Protein 2IOJ (pdb70)

Foldseek 3Di:
DDWPVVLCVLQVWDWPADAPDIDAQAEFEPCPLVQSVVVQVPGALYEYEYALAPAVSLVVLLPPRYQEYEHECQHHHDPVSNVSCNVSRHIYIYHNHHSVVSVVSVVVVPVVRYDYD/DDWPVVLCVLQVWDWPADAPDIDAQAEQEDCPLVQSVVQQVVGALYEYEYALAPAVSLLVLLPPRYQEYEHELQHHHDPVSNVSCNVSRRIYIYHNHHSVRSCVSCCVVDPVSYIYD

Secondary structure (DSSP, 8-state):
---HHHHHHHTT-EEEE--SS----EEEE---HHHHHHHHHT-SSEEEEEETT-HHHHHHHT---EEEEEEETT-PPPHHHHHHHHHHT--EEE-SS-HHHHHHHHHTT-STTEEE-/---HHHHHHHTT-EEEE--SS----EEEE---HHHHHHHHHT-SSEEEEEETT-HHHHHHHT---EEEEEEETT-PPPHHHHHHHHHHT--EEE-SS-HHHHHHHHHTT-STTEE--

Solvent-accessible surface area: 11632 Å² total

B-factor: mean 34.25, std 10.46, range [15.88, 81.44]

Sequence (234 aa):
GLSVEEIREAVSGEYLIEPREEKVEQVVIGASPQSALRYLREARNAALVTGGDRSDLLLTALEPNVRCLILTGNLEPVQLVLTKAEERGVPVILTGHDTLTAVSRLESVFGRTRIRGGLSVEEIREAVSGEYLIEPREEKVEQVVIGASPQSALRYLREARNAALVTGGDRSDLLLTALEPNVRCLILTGNLEPVQLVLTKAEERGVPVILTGHDTLTAVSRLESVFGRTRIRG

Radius of gyration: 20.05 Å; Cα contacts (8 Å, |Δi|>4): 483; chains: 2; bounding box: 38×32×57 Å

InterPro domains:
  IPR010766 DRTGG [PF07085] (211-316)
  IPR027417 P-loop containing nucleoside triphosphate hydrolase [G3DSA:3.40.50.300] (3-203)
  IPR027417 P-loop containing nucleoside triphosphate hydrolase [SSF52540] (2-210)
  IPR028979 HPr(Ser) kinase/phosphorylase-like, N-terminal domain superfamily [G3DSA:3.40.1390.20] (204-338)
  IPR028979 HPr(Ser) kinase/phosphorylase-like, N-terminal domain superfamily [SSF75138] (207-322)
  IPR050500 Phosphate Acetyltransferase/Butyryltransferase [PTHR43356] (1-349)

CATH classification: 3.40.1390.20

Nearest PDB structures (foldseek):
  2ioj-assembly2_B  TM=1.002E+00  e=6.863E-23  Archaeoglobus fulgidus
  3l2b-assembly1_B  TM=8.586E-01  e=9.422E-07  Clostridium perfringens str. 13
  1ko7-assembly1_B  TM=7.197E-01  e=5.544E-04  Staphylococcus xylosus
  1knx-assembly1_B  TM=6.405E-01  e=1.862E-02  Mycoplasmoides pneumoniae
  1knx-assembly1_A  TM=7.038E-01  e=8.877E-02  Mycoplasmoides pneumoniae

Organism: Archaeoglobus fulgidus (strain ATCC 49558 / DSM 4304 / JCM 9628 / NBRC 100126 / VC-16) (NCBI:txid224325)

Structure (mmCIF, N/CA/C/O backbone):
data_2IOJ
#
_entry.id   2IOJ
#
_cell.length_a   62.409
_cell.length_b   66.016
_cell.length_c   122.392
_cell.angle_alpha   90.00
_cell.angle_beta   90.00
_cell.angle_gamma   90.00
#
_symmetry.space_group_name_H-M   'C 2 2 21'
#
loop_
_entity.id
_entity.type
_entity.pdbx_description
1 polymer 'Hypothetical protein AF_1212'
2 water water
#
loop_
_atom_site.group_PDB
_atom_site.id
_atom_site.type_symbol
_atom_site.label_atom_id
_atom_site.label_alt_id
_atom_site.label_comp_id
_atom_site.label_asym_id
_atom_site.label_entity_id
_atom_site.label_seq_id
_atom_site.pdbx_PDB_ins_code
_atom_site.Cartn_x
_atom_site.Cartn_y
_atom_site.Cartn_z
_atom_site.occupancy
_atom_site.B_iso_or_equiv
_atom_site.auth_seq_id
_atom_site.auth_comp_id
_atom_site.auth_asym_id
_atom_site.auth_atom_id
_atom_site.pdbx_PDB_model_num
ATOM 1 N N . GLY A 1 7 ? 12.261 -2.141 40.510 1.00 47.50 206 GLY A N 1
ATOM 2 C CA . GLY A 1 7 ? 11.576 -0.892 40.951 1.00 47.88 206 GLY A CA 1
ATOM 3 C C . GLY A 1 7 ? 12.085 -0.432 42.303 1.00 46.44 206 GLY A C 1
ATOM 4 O O . GLY A 1 7 ? 12.448 -1.254 43.141 1.00 48.23 206 GLY A O 1
ATOM 5 N N . LEU A 1 8 ? 12.102 0.880 42.522 1.00 44.03 207 LEU A N 1
ATOM 6 C CA . LEU A 1 8 ? 12.580 1.445 43.780 1.00 41.28 207 LEU A CA 1
ATOM 7 C C . LEU A 1 8 ? 11.498 2.244 44.492 1.00 39.13 207 LEU A C 1
ATOM 8 O O . LEU A 1 8 ? 10.642 2.845 43.848 1.00 37.26 207 LEU A O 1
ATOM 13 N N . SER A 1 9 ? 11.534 2.251 45.821 1.00 37.10 208 SER A N 1
ATOM 14 C CA . SER A 1 9 ? 10.547 3.004 46.582 1.00 35.42 208 SER A CA 1
ATOM 15 C C . SER A 1 9 ? 10.949 4.475 46.583 1.00 35.01 208 SER A C 1
ATOM 16 O O . SER A 1 9 ? 12.101 4.817 46.332 1.00 34.27 208 SER A O 1
ATOM 19 N N . VAL A 1 10 ? 9.982 5.338 46.858 1.00 34.19 209 VAL A N 1
ATOM 20 C CA . VAL A 1 10 ? 10.208 6.773 46.900 1.00 32.65 209 VAL A CA 1
ATOM 21 C C . VAL A 1 10 ? 11.191 7.127 48.013 1.00 32.91 209 VAL A C 1
ATOM 22 O O . VAL A 1 10 ? 12.080 7.960 47.831 1.00 29.86 209 VAL A O 1
ATOM 26 N N . GLU A 1 11 ? 11.026 6.484 49.165 1.00 33.67 210 GLU A N 1
ATOM 27 C CA . GLU A 1 11 ? 11.895 6.725 50.311 1.00 34.48 210 GLU A CA 1
ATOM 28 C C . GLU A 1 11 ? 13.358 6.452 49.951 1.00 33.91 210 GLU A C 1
ATOM 29 O O . GLU A 1 11 ? 14.253 7.210 50.336 1.00 32.54 210 GLU A O 1
ATOM 35 N N . GLU A 1 12 ? 13.599 5.377 49.202 1.00 34.05 211 GLU A N 1
ATOM 36 C CA . GLU A 1 12 ? 14.956 5.037 48.793 1.00 34.51 211 GLU A CA 1
ATOM 37 C C . GLU A 1 12 ? 15.507 6.111 47.856 1.00 32.87 211 GLU A C 1
ATOM 38 O O . GLU A 1 12 ? 16.698 6.414 47.871 1.00 29.18 211 GLU A O 1
ATOM 44 N N . ILE A 1 13 ? 14.635 6.668 47.024 1.00 31.17 212 ILE A N 1
ATOM 45 C CA . ILE A 1 13 ? 15.043 7.716 46.102 1.00 31.49 212 ILE A CA 1
ATOM 46 C C . ILE A 1 13 ? 15.425 8.946 46.919 1.00 30.29 212 ILE A C 1
ATOM 47 O O . ILE A 1 13 ? 16.445 9.587 46.653 1.00 30.03 212 ILE A O 1
ATOM 52 N N . ARG A 1 14 ? 14.612 9.266 47.920 1.00 30.86 213 ARG A N 1
ATOM 53 C CA . ARG A 1 14 ? 14.885 10.418 48.771 1.00 33.02 213 ARG A CA 1
ATOM 54 C C . ARG A 1 14 ? 16.249 10.224 49.439 1.00 34.01 213 ARG A C 1
ATOM 55 O O . ARG A 1 14 ? 17.053 11.160 49.550 1.00 31.21 213 ARG A O 1
ATOM 63 N N . GLU A 1 15 ? 16.499 8.994 49.873 1.00 34.78 214 GLU A N 1
ATOM 64 C CA . GLU A 1 15 ? 17.747 8.635 50.533 1.00 37.45 214 GLU A CA 1
ATOM 65 C C . GLU A 1 15 ? 18.942 8.888 49.612 1.00 35.52 214 GLU A C 1
ATOM 66 O O . GLU A 1 15 ? 19.910 9.541 50.002 1.00 34.35 214 GLU A O 1
ATOM 72 N N . ALA A 1 16 ? 18.850 8.384 48.385 1.00 33.01 215 ALA A N 1
ATOM 73 C CA . ALA A 1 16 ? 19.909 8.532 47.390 1.00 32.11 215 ALA A CA 1
ATOM 74 C C . ALA A 1 16 ? 20.332 9.979 47.106 1.00 31.24 215 ALA A C 1
ATOM 75 O O . ALA A 1 16 ? 21.517 10.250 46.909 1.00 31.10 215 ALA A O 1
ATOM 77 N N . VAL A 1 17 ? 19.383 10.908 47.074 1.00 29.72 216 VAL A N 1
ATOM 78 C CA . VAL A 1 17 ? 19.734 12.300 46.805 1.00 28.61 216 VAL A CA 1
ATOM 79 C C . VAL A 1 17 ? 19.760 13.148 48.073 1.00 29.12 216 VAL A C 1
ATOM 80 O O . VAL A 1 17 ? 19.789 14.373 47.997 1.00 28.65 216 VAL A O 1
ATOM 84 N N . SER A 1 18 ? 19.749 12.492 49.230 1.00 29.26 217 SER A N 1
ATOM 85 C CA . SER A 1 18 ? 19.762 13.196 50.506 1.00 30.71 217 SER A CA 1
ATOM 86 C C . SER A 1 18 ? 18.703 14.289 50.466 1.00 31.65 217 SER A C 1
ATOM 87 O O . SER A 1 18 ? 18.958 15.429 50.857 1.00 31.62 217 SER A O 1
ATOM 90 N N . GLY A 1 19 ? 17.515 13.934 49.987 1.00 31.69 218 GLY A N 1
ATOM 91 C CA . GLY A 1 19 ? 16.449 14.908 49.878 1.00 30.87 218 GLY A CA 1
ATOM 92 C C . GLY A 1 19 ? 15.504 14.948 51.056 1.00 30.01 218 GLY A C 1
ATOM 93 O O . GLY A 1 19 ? 15.688 14.243 52.044 1.00 28.70 218 GLY A O 1
ATOM 94 N N . GLU A 1 20 ? 14.491 15.797 50.944 1.00 29.32 219 GLU A N 1
ATOM 95 C CA . GLU A 1 20 ? 13.475 15.951 51.973 1.00 29.55 219 GLU A CA 1
ATOM 96 C C . GLU A 1 20 ? 12.132 16.078 51.259 1.00 28.14 219 GLU A C 1
ATOM 97 O O . GLU A 1 20 ? 12.078 16.469 50.093 1.00 24.81 219 GLU A O 1
ATOM 103 N N . TYR A 1 21 ? 11.052 15.748 51.957 1.00 27.48 220 TYR A N 1
ATOM 104 C CA . TYR A 1 21 ? 9.724 15.839 51.369 1.00 27.50 220 TYR A CA 1
ATOM 105 C C . TYR A 1 21 ? 9.098 17.225 51.500 1.00 27.69 220 TYR A C 1
ATOM 106 O O . TYR A 1 21 ? 9.001 17.773 52.602 1.00 27.23 220 TYR A O 1
ATOM 115 N N . LEU A 1 22 ? 8.683 17.795 50.376 1.00 25.58 221 LEU A N 1
ATOM 116 C CA . LEU A 1 22 ? 7.976 19.068 50.400 1.00 23.88 221 LEU A CA 1
ATOM 117 C C . LEU A 1 22 ? 6.524 18.608 50.463 1.00 23.59 221 LEU A C 1
ATOM 118 O O . LEU A 1 22 ? 5.656 19.277 51.018 1.00 26.18 221 LEU A O 1
ATOM 123 N N . ILE A 1 23 ? 6.286 17.435 49.883 1.00 22.19 222 ILE A N 1
ATOM 124 C CA . ILE A 1 23 ? 4.968 16.811 49.856 1.00 21.63 222 ILE A CA 1
ATOM 125 C C . ILE A 1 23 ? 5.204 15.331 50.123 1.00 21.95 222 ILE A C 1
ATOM 126 O O . ILE A 1 23 ? 5.822 14.616 49.326 1.00 19.50 222 ILE A O 1
ATOM 131 N N . GLU A 1 24 ? 4.725 14.879 51.269 1.00 23.47 223 GLU A N 1
ATOM 132 C CA . GLU A 1 24 ? 4.904 13.492 51.658 1.00 26.64 223 GLU A CA 1
ATOM 133 C C . GLU A 1 24 ? 3.956 12.525 50.969 1.00 25.01 223 GLU A C 1
ATOM 134 O O . GLU A 1 24 ? 2.810 12.858 50.690 1.00 25.51 223 GLU A O 1
ATOM 140 N N . PRO A 1 25 ? 4.432 11.308 50.682 1.00 25.17 224 PRO A N 1
ATOM 141 C CA . PRO A 1 25 ? 3.584 10.310 50.028 1.00 27.94 224 PRO A CA 1
ATOM 142 C C . PRO A 1 25 ? 2.530 9.852 51.040 1.00 29.28 224 PRO A C 1
ATOM 143 O O . PRO A 1 25 ? 2.780 9.862 52.247 1.00 27.18 224 PRO A O 1
ATOM 147 N N . ARG A 1 26 ? 1.356 9.464 50.556 1.00 29.72 225 ARG A N 1
ATOM 148 C CA . ARG A 1 26 ? 0.292 9.009 51.443 1.00 32.68 225 ARG A CA 1
ATOM 149 C C . ARG A 1 26 ? 0.247 7.487 51.440 1.00 32.85 225 ARG A C 1
ATOM 150 O O . ARG A 1 26 ? -0.461 6.871 52.233 1.00 31.89 225 ARG A O 1
ATOM 158 N N . GLU A 1 27 ? 1.029 6.897 50.544 1.00 34.50 226 GLU A N 1
ATOM 159 C CA . GLU A 1 27 ? 1.109 5.450 50.389 1.00 36.41 226 GLU A CA 1
ATOM 160 C C . GLU A 1 27 ? 2.443 5.149 49.712 1.00 38.78 226 GLU A C 1
ATOM 161 O O . GLU A 1 27 ? 3.098 6.053 49.195 1.00 34.64 226 GLU A O 1
ATOM 167 N N . GLU A 1 28 ? 2.837 3.882 49.714 1.00 42.42 227 GLU A N 1
ATOM 168 C CA . GLU A 1 28 ? 4.089 3.478 49.096 1.00 48.07 227 GLU A CA 1
ATOM 169 C C . GLU A 1 28 ? 3.894 3.108 47.629 1.00 48.81 227 GLU A C 1
ATOM 170 O O . GLU A 1 28 ? 3.092 2.235 47.301 1.00 49.53 227 GLU A O 1
ATOM 176 N N . LYS A 1 29 ? 4.623 3.786 46.748 1.00 48.83 228 LYS A N 1
ATOM 177 C CA . LYS A 1 29 ? 4.546 3.507 45.316 1.00 49.74 228 LYS A CA 1
ATOM 178 C C . LYS A 1 29 ? 5.935 3.329 44.724 1.00 47.39 228 LYS A C 1
ATOM 179 O O . LYS A 1 29 ? 6.853 4.092 45.015 1.00 47.32 228 LYS A O 1
ATOM 193 N N . VAL A 1 31 ? 8.940 3.217 41.913 1.00 36.52 230 VAL A N 1
ATOM 194 C CA . VAL A 1 31 ? 9.432 4.035 40.816 1.00 34.83 230 VAL A CA 1
ATOM 195 C C . VAL A 1 31 ? 10.338 3.141 39.979 1.00 33.98 230 VAL A C 1
ATOM 196 O O . VAL A 1 31 ? 11.356 2.652 40.471 1.00 33.75 230 VAL A O 1
ATOM 200 N N . GLU A 1 32 ? 9.970 2.926 38.721 1.00 32.43 231 GLU A N 1
ATOM 201 C CA . GLU A 1 32 ? 10.759 2.064 37.848 1.00 35.28 231 GLU A CA 1
ATOM 202 C C . GLU A 1 32 ? 11.788 2.806 36.997 1.00 35.12 231 GLU A C 1
ATOM 203 O O . GLU A 1 32 ? 12.865 2.280 36.722 1.00 35.64 231 GLU A O 1
ATOM 209 N N . GLN A 1 33 ? 11.454 4.021 36.573 1.00 34.43 232 GLN A N 1
ATOM 210 C CA . GLN A 1 33 ? 12.355 4.814 35.743 1.00 34.17 232 GLN A CA 1
ATOM 211 C C . GLN A 1 33 ? 12.461 6.260 36.215 1.00 32.64 232 GLN A C 1
ATOM 212 O O . GLN A 1 33 ? 11.554 6.790 36.856 1.00 32.12 232 GLN A O 1
ATOM 218 N N . VAL A 1 34 ? 13.577 6.891 35.873 1.00 30.47 233 VAL A N 1
ATOM 219 C CA . VAL A 1 34 ? 13.815 8.278 36.221 1.00 30.16 233 VAL A CA 1
ATOM 220 C C . VAL A 1 34 ? 14.042 9.079 34.946 1.00 29.81 233 VAL A C 1
ATOM 221 O O . VAL A 1 34 ? 14.856 8.699 34.103 1.00 28.20 233 VAL A O 1
ATOM 225 N N . VAL A 1 35 ? 13.298 10.170 34.797 1.00 28.36 234 VAL A N 1
ATOM 226 C CA . VAL A 1 35 ? 13.434 11.026 33.629 1.00 27.70 234 VAL A CA 1
ATOM 227 C C . VAL A 1 35 ? 14.076 12.346 34.044 1.00 27.43 234 VAL A C 1
ATOM 228 O O . VAL A 1 35 ? 13.639 12.995 35.001 1.00 27.56 234 VAL A O 1
ATOM 232 N N . ILE A 1 36 ? 15.117 12.739 33.326 1.00 29.99 235 ILE A N 1
ATOM 233 C CA . ILE A 1 36 ? 15.798 13.992 33.608 1.00 32.47 235 ILE A CA 1
ATOM 234 C C . ILE A 1 36 ? 15.194 15.079 32.727 1.00 33.50 235 ILE A C 1
ATOM 235 O O . ILE A 1 36 ? 15.300 15.018 31.509 1.00 35.03 235 ILE A O 1
ATOM 240 N N . GLY A 1 37 ? 14.552 16.063 33.347 1.00 35.49 236 GLY A N 1
ATOM 241 C CA . GLY A 1 37 ? 13.951 17.151 32.590 1.00 37.98 236 GLY A CA 1
ATOM 242 C C . GLY A 1 37 ? 14.712 18.436 32.841 1.00 41.87 236 GLY A C 1
ATOM 243 O O . GLY A 1 37 ? 14.144 19.445 33.248 1.00 44.12 236 GLY A O 1
ATOM 244 N N . ALA A 1 38 ? 16.014 18.394 32.596 1.00 43.64 237 ALA A N 1
ATOM 245 C CA . ALA A 1 38 ? 16.878 19.545 32.818 1.00 47.86 237 ALA A CA 1
ATOM 246 C C . ALA A 1 38 ? 16.669 20.675 31.812 1.00 49.2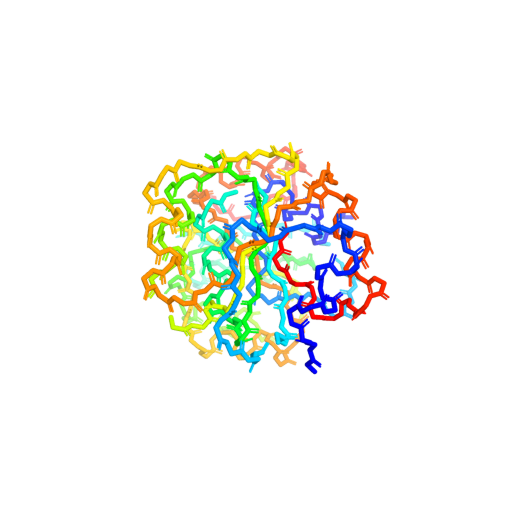6 237 ALA A C 1
ATOM 247 O O . ALA A 1 38 ? 16.571 21.844 32.195 1.00 51.57 237 ALA A O 1
ATOM 257 N N . SER A 1 40 ? 14.820 21.360 27.687 1.00 44.48 239 SER A N 1
ATOM 258 C CA . SER A 1 40 ? 13.521 21.491 27.028 1.00 40.88 239 SER A CA 1
ATOM 259 C C . SER A 1 40 ? 12.353 20.746 27.693 1.00 39.02 239 SER A C 1
ATOM 260 O O . SER A 1 40 ? 12.392 19.523 27.860 1.00 37.72 239 SER A O 1
ATOM 263 N N . PRO A 1 41 ? 11.292 21.478 28.074 1.00 36.66 240 PRO A N 1
ATOM 264 C CA . PRO A 1 41 ? 10.139 20.831 28.711 1.00 34.55 240 PRO A CA 1
ATOM 265 C C . PRO A 1 41 ? 9.426 19.862 27.766 1.00 32.91 240 PRO A C 1
ATOM 266 O O . PRO A 1 41 ? 8.947 18.806 28.191 1.00 29.76 240 PRO A O 1
ATOM 270 N N . GLN A 1 42 ? 9.359 20.218 26.484 1.00 31.27 241 GLN A N 1
ATOM 271 C CA . GLN A 1 42 ? 8.712 19.355 25.502 1.00 31.45 241 GLN A CA 1
ATOM 272 C C . GLN A 1 42 ? 9.511 18.061 25.380 1.00 29.37 241 GLN A C 1
ATOM 273 O O . GLN A 1 42 ? 8.952 16.987 25.165 1.00 27.66 241 GLN A O 1
ATOM 279 N N . SER A 1 43 ? 10.824 18.175 25.528 1.00 27.47 242 SER A N 1
ATOM 280 C CA . SER A 1 43 ? 11.701 17.018 25.446 1.00 29.23 242 SER A CA 1
ATOM 281 C C . SER A 1 43 ? 11.492 16.111 26.666 1.00 26.32 242 SER A C 1
ATOM 282 O O . SER A 1 43 ? 11.397 14.889 26.533 1.00 23.71 242 SER A O 1
ATOM 285 N N . ALA A 1 44 ? 11.410 16.717 27.851 1.00 24.46 243 ALA A N 1
ATOM 286 C CA . ALA A 1 44 ? 11.192 15.969 29.089 1.00 23.33 243 ALA A CA 1
ATOM 287 C C . ALA A 1 44 ? 9.852 15.234 29.046 1.00 22.83 243 ALA A C 1
ATOM 288 O O . ALA A 1 44 ? 9.744 14.079 29.472 1.00 20.54 243 ALA A O 1
ATOM 290 N N . LEU A 1 45 ? 8.830 15.904 28.528 1.00 22.06 244 LEU A N 1
ATOM 291 C CA . LEU A 1 45 ? 7.508 15.299 28.437 1.00 22.09 244 LEU A CA 1
ATOM 292 C C . LEU A 1 45 ? 7.478 14.134 27.448 1.00 21.90 244 LEU A C 1
ATOM 293 O O . LEU A 1 45 ? 6.740 13.168 27.636 1.00 18.80 244 LEU A O 1
ATOM 298 N N . ARG A 1 46 ? 8.278 14.231 26.391 1.00 23.40 245 ARG A N 1
ATOM 299 C CA . ARG A 1 46 ? 8.335 13.167 25.400 1.00 26.12 245 ARG A CA 1
ATOM 300 C C . ARG A 1 46 ? 8.976 11.945 26.067 1.00 24.53 245 ARG A C 1
ATOM 301 O O . ARG A 1 46 ? 8.507 10.816 25.905 1.00 24.97 245 ARG A O 1
ATOM 309 N N . TYR A 1 47 ? 10.035 12.170 26.837 1.00 26.02 246 TYR A N 1
ATOM 310 C CA . TYR A 1 47 ? 10.678 11.072 27.555 1.00 27.51 246 TYR A CA 1
ATOM 311 C C . TYR A 1 47 ? 9.720 10.450 28.573 1.00 28.00 246 TYR A C 1
ATOM 312 O O . TYR A 1 47 ? 9.667 9.223 28.706 1.00 28.76 246 TYR A O 1
ATOM 321 N N . LEU A 1 48 ? 8.964 11.283 29.294 1.00 26.04 247 LEU A N 1
ATOM 322 C CA . LEU A 1 48 ? 8.024 10.765 30.291 1.00 26.17 247 LEU A CA 1
ATOM 323 C C . LEU A 1 48 ? 6.964 9.874 29.670 1.00 26.10 247 LEU A C 1
ATOM 324 O O . LEU A 1 48 ? 6.514 8.905 30.294 1.00 23.60 247 LEU A O 1
ATOM 329 N N . ARG A 1 49 ? 6.551 10.204 28.448 1.00 26.57 248 ARG A N 1
ATOM 330 C CA . ARG A 1 49 ? 5.529 9.415 27.761 1.00 28.50 248 ARG A CA 1
ATOM 331 C C . ARG A 1 49 ? 5.961 7.962 27.559 1.00 30.44 248 ARG A C 1
ATOM 332 O O . ARG A 1 49 ? 5.132 7.049 27.595 1.00 29.90 248 ARG A O 1
ATOM 340 N N . GLU A 1 50 ? 7.253 7.744 27.349 1.00 31.81 249 GLU A N 1
ATOM 341 C CA . GLU A 1 50 ? 7.740 6.384 27.145 1.00 36.29 249 GLU A CA 1
ATOM 342 C C . GLU A 1 50 ? 8.105 5.682 28.453 1.00 35.79 249 GLU A C 1
ATOM 343 O O . GLU A 1 50 ? 8.491 4.518 28.441 1.00 36.09 249 GLU A O 1
ATOM 349 N N . ALA A 1 51 ? 7.963 6.374 29.580 1.00 35.96 250 ALA A N 1
ATOM 350 C CA . ALA A 1 51 ? 8.319 5.785 30.868 1.00 36.60 250 ALA A CA 1
ATOM 351 C C . ALA A 1 51 ? 7.137 5.413 31.751 1.00 37.72 250 ALA A C 1
ATOM 352 O O . ALA A 1 51 ? 6.171 6.164 31.878 1.00 38.17 250 ALA A O 1
ATOM 354 N N . ARG A 1 52 ? 7.226 4.244 32.375 1.00 37.62 251 ARG A N 1
ATOM 355 C CA . ARG A 1 52 ? 6.170 3.784 33.270 1.00 37.67 251 ARG A CA 1
ATOM 356 C C . ARG A 1 52 ? 6.601 4.005 34.722 1.00 34.37 251 ARG A C 1
ATOM 357 O O . ARG A 1 52 ? 7.786 3.896 35.040 1.00 33.43 251 ARG A O 1
ATOM 365 N N . ASN A 1 53 ? 5.641 4.325 35.591 1.00 32.08 252 ASN A N 1
ATOM 366 C CA . ASN A 1 53 ? 5.921 4.571 37.008 1.00 32.53 252 ASN A CA 1
ATOM 367 C C . ASN A 1 53 ? 7.238 5.332 37.123 1.00 30.46 252 ASN A C 1
ATOM 368 O O . ASN A 1 53 ? 8.191 4.885 37.766 1.00 27.54 252 ASN A O 1
ATOM 373 N N . ALA A 1 54 ? 7.267 6.498 36.489 1.00 28.94 253 ALA A N 1
ATOM 374 C CA . AL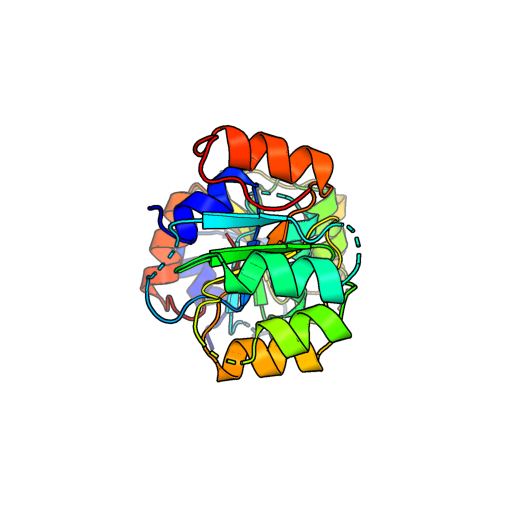A A 1 54 ? 8.460 7.319 36.442 1.00 26.48 253 ALA A CA 1
ATOM 375 C C . ALA A 1 54 ? 8.559 8.445 37.459 1.00 26.59 253 ALA A C 1
ATOM 376 O O . ALA A 1 54 ? 7.558 8.913 37.998 1.00 25.88 253 ALA A O 1
ATOM 378 N N . ALA A 1 55 ? 9.795 8.868 37.707 1.00 25.95 254 ALA A N 1
ATOM 379 C CA . ALA A 1 55 ? 10.070 9.987 38.592 1.00 25.95 254 ALA A CA 1
ATOM 380 C C . ALA A 1 55 ? 10.648 11.058 37.668 1.00 25.11 254 ALA A C 1
ATOM 381 O O . ALA A 1 55 ? 11.372 10.743 36.720 1.00 24.61 254 ALA A O 1
ATOM 383 N N . LEU A 1 56 ? 10.323 12.320 37.917 1.00 24.54 255 LEU A N 1
ATOM 384 C CA . LEU A 1 56 ? 10.872 13.389 37.086 1.00 23.00 255 LEU A CA 1
ATOM 385 C C . LEU A 1 56 ? 11.855 14.231 37.898 1.00 23.23 255 LEU A C 1
ATOM 386 O O . LEU A 1 56 ? 11.511 14.737 38.969 1.00 22.60 255 LEU A O 1
ATOM 391 N N . VAL A 1 57 ? 13.075 14.368 37.385 1.00 24.47 256 VAL A N 1
ATOM 392 C CA . VAL A 1 57 ? 14.101 15.173 38.045 1.00 26.06 256 VAL A CA 1
ATOM 393 C C . VAL A 1 57 ? 14.256 16.496 37.284 1.00 25.97 256 VAL A C 1
ATOM 394 O O . VAL A 1 57 ? 14.562 16.497 36.092 1.00 26.25 256 VAL A O 1
ATOM 398 N N . THR A 1 58 ? 14.045 17.620 37.961 1.00 25.93 257 THR A N 1
ATOM 399 C CA . THR A 1 58 ? 14.184 18.917 37.301 1.00 25.48 257 THR A CA 1
ATOM 400 C C . THR A 1 58 ? 14.260 20.047 38.315 1.00 25.04 257 THR A C 1
ATOM 401 O O . THR A 1 58 ? 14.159 19.818 39.520 1.00 26.23 257 THR A O 1
ATOM 405 N N . GLY A 1 59 ? 14.449 21.269 37.826 1.00 27.22 258 GLY A N 1
ATOM 406 C CA . GLY A 1 59 ? 14.534 22.412 38.719 1.00 25.82 258 GLY A CA 1
ATOM 407 C C . GLY A 1 59 ? 13.194 22.751 39.342 1.00 25.31 258 GLY A C 1
ATOM 408 O O . GLY A 1 59 ? 12.171 22.756 38.665 1.00 23.26 258 GLY A O 1
ATOM 409 N N . GLY A 1 60 ? 13.199 23.032 40.639 1.00 25.01 259 GLY A N 1
ATOM 410 C CA . GLY A 1 60 ? 11.962 23.369 41.318 1.00 26.72 259 GLY A CA 1
ATOM 411 C C . GLY A 1 60 ? 11.339 24.643 40.777 1.00 28.05 259 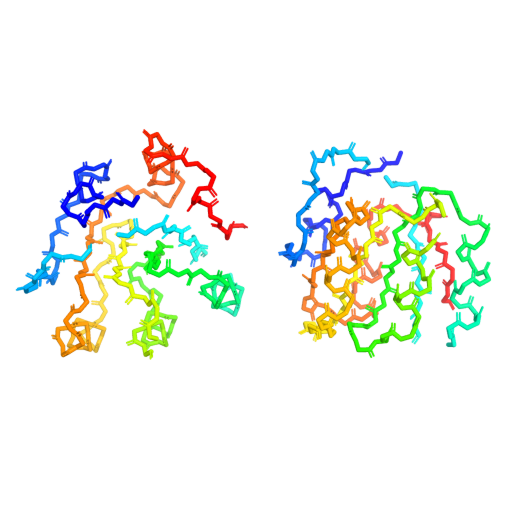GLY A C 1
ATOM 412 O O . GLY A 1 60 ? 10.201 24.980 41.105 1.00 27.58 259 GLY A O 1
ATOM 413 N N . ASP A 1 61 ? 12.085 25.349 39.934 1.00 27.68 260 ASP A N 1
ATOM 414 C CA . ASP A 1 61 ? 11.615 26.594 39.349 1.00 29.01 260 ASP A CA 1
ATOM 415 C C . ASP A 1 61 ? 10.861 26.386 38.031 1.00 28.26 260 ASP A C 1
ATOM 416 O O . ASP A 1 61 ? 10.213 27.307 37.540 1.00 26.46 260 ASP A O 1
ATOM 421 N N . ARG A 1 62 ? 10.932 25.170 37.482 1.00 28.01 261 ARG A N 1
ATOM 422 C CA . ARG A 1 62 ? 10.279 24.817 36.218 1.00 27.46 261 ARG A CA 1
ATOM 423 C C . ARG A 1 62 ? 8.764 24.595 36.361 1.00 28.11 261 ARG A C 1
ATOM 424 O O . ARG A 1 62 ? 8.251 23.502 36.075 1.00 27.00 261 ARG A O 1
ATOM 432 N N . SER A 1 63 ? 8.061 25.645 36.771 1.00 26.14 262 SER A N 1
ATOM 433 C CA . SER A 1 63 ? 6.618 25.619 37.006 1.00 26.80 262 SER A CA 1
ATOM 434 C C . SER A 1 63 ? 5.703 24.974 35.960 1.00 27.01 262 SER A C 1
ATOM 435 O O . SER A 1 63 ? 4.959 24.045 36.279 1.00 25.83 262 SER A O 1
ATOM 438 N N . ASP A 1 64 ? 5.739 25.469 34.725 1.00 26.51 263 ASP A N 1
ATOM 439 C CA . ASP A 1 64 ? 4.893 24.922 33.662 1.00 27.22 263 ASP A CA 1
ATOM 440 C C . ASP A 1 64 ? 5.151 23.443 33.434 1.00 25.48 263 ASP A C 1
ATOM 441 O O . ASP A 1 64 ? 4.213 22.661 33.283 1.00 25.64 263 ASP A O 1
ATOM 446 N N . LEU A 1 65 ? 6.422 23.053 33.399 1.00 23.38 264 LEU A N 1
ATOM 447 C CA . LEU A 1 65 ? 6.746 21.650 33.196 1.00 21.92 264 LEU A CA 1
ATOM 448 C C . LEU A 1 65 ? 6.204 20.792 34.335 1.00 21.37 264 LEU A C 1
ATOM 449 O O . LEU A 1 65 ? 5.611 19.741 34.095 1.00 21.42 264 LEU A O 1
ATOM 454 N N . LEU A 1 66 ? 6.397 21.242 35.572 1.00 21.62 265 LEU A N 1
ATOM 455 C CA . LEU A 1 66 ? 5.942 20.484 36.733 1.00 20.34 265 LEU A CA 1
ATOM 456 C C . LEU A 1 66 ? 4.420 20.332 36.748 1.00 22.07 265 LEU A C 1
ATOM 457 O O . LEU A 1 66 ? 3.910 19.242 37.005 1.00 21.00 265 LEU A O 1
ATOM 462 N N . LEU A 1 67 ? 3.698 21.415 36.456 1.00 21.73 266 LEU A N 1
ATOM 463 C CA . LEU A 1 67 ? 2.240 21.366 36.439 1.00 22.87 266 LEU A CA 1
ATOM 464 C C . LEU A 1 67 ? 1.700 20.411 35.370 1.00 22.68 266 LEU A C 1
ATOM 465 O O . LEU A 1 67 ? 0.691 19.732 35.591 1.00 20.14 266 LEU A O 1
ATOM 470 N N . THR A 1 68 ? 2.362 20.364 34.214 1.00 20.55 267 THR A N 1
ATOM 471 C CA . THR A 1 68 ? 1.934 19.467 33.140 1.00 20.93 267 THR A CA 1
ATOM 472 C C . THR A 1 68 ? 2.264 18.033 33.541 1.00 20.60 267 THR A C 1
ATOM 473 O O . THR A 1 68 ? 1.463 17.117 33.354 1.00 19.72 267 THR A O 1
ATOM 477 N N . ALA A 1 69 ? 3.464 17.852 34.087 1.00 21.19 268 ALA A N 1
ATOM 478 C CA . ALA A 1 69 ? 3.915 16.543 34.535 1.00 21.22 268 ALA A CA 1
ATOM 479 C C . ALA A 1 69 ? 2.937 15.967 35.557 1.00 21.70 268 ALA A C 1
ATOM 480 O O . ALA A 1 69 ? 2.625 14.776 35.536 1.00 20.78 268 ALA A O 1
ATOM 482 N N . LEU A 1 70 ? 2.449 16.823 36.446 1.00 21.70 269 LEU A N 1
ATOM 483 C CA . LEU A 1 70 ? 1.516 16.396 37.479 1.00 23.14 269 LEU A CA 1
ATOM 484 C C . LEU A 1 70 ? 0.153 15.942 36.960 1.00 24.66 269 LEU A C 1
ATOM 485 O O . LEU A 1 70 ? -0.672 15.458 37.735 1.00 24.21 269 LEU A O 1
ATOM 490 N N . GLU A 1 71 ? -0.080 16.099 35.658 1.00 23.94 270 GLU A N 1
ATOM 491 C CA . GLU A 1 71 ? -1.329 15.648 35.055 1.00 23.96 270 GLU A CA 1
ATOM 492 C C . GLU A 1 71 ? -1.157 14.269 34.398 1.00 24.20 270 GLU A C 1
ATOM 493 O O . GLU A 1 71 ? -2.137 13.624 34.097 1.00 22.90 270 GLU A O 1
ATOM 510 N N . PRO A 1 73 ? -0.558 10.250 33.959 1.00 25.00 272 PRO A N 1
ATOM 511 C CA . PRO A 1 73 ? -0.951 9.091 34.761 1.00 25.06 272 PRO A CA 1
ATOM 512 C C . PRO A 1 73 ? 0.254 8.289 35.261 1.00 23.51 272 PRO A C 1
ATOM 513 O O . PRO A 1 73 ? 0.180 7.621 36.286 1.00 25.76 272 PRO A O 1
ATOM 517 N N . ASN A 1 74 ? 1.361 8.383 34.537 1.00 23.62 273 ASN A N 1
ATOM 518 C CA . ASN A 1 74 ? 2.570 7.642 34.866 1.00 26.38 273 ASN A CA 1
ATOM 519 C C . ASN A 1 74 ? 3.606 8.338 35.760 1.00 26.40 273 ASN A C 1
ATOM 520 O O . ASN A 1 74 ? 4.634 7.739 36.092 1.00 26.58 273 ASN A O 1
ATOM 525 N N . VAL A 1 75 ? 3.360 9.589 36.143 1.00 24.89 274 VAL A N 1
ATOM 526 C CA . VAL A 1 75 ? 4.314 10.285 37.009 1.00 25.09 274 VAL A CA 1
ATOM 527 C C . VAL A 1 75 ? 4.014 9.926 38.461 1.00 24.66 274 VAL A C 1
ATOM 528 O O . VAL A 1 75 ? 2.927 10.184 38.958 1.00 24.53 274 VAL A O 1
ATOM 532 N N . ARG A 1 76 ? 4.991 9.329 39.132 1.00 24.51 275 ARG A N 1
ATOM 533 C CA . ARG A 1 76 ? 4.828 8.895 40.515 1.00 25.98 275 ARG A CA 1
ATOM 534 C C . ARG A 1 76 ? 5.596 9.740 41.516 1.00 25.92 275 ARG A C 1
ATOM 535 O O . ARG A 1 76 ? 5.343 9.659 42.713 1.00 25.07 275 ARG A O 1
ATOM 543 N N . CYS A 1 77 ? 6.543 10.542 41.043 1.00 25.09 276 CYS A N 1
ATOM 544 C CA . CYS A 1 77 ? 7.345 11.320 41.974 1.00 24.36 276 CYS A CA 1
ATOM 545 C C . CYS A 1 77 ? 8.111 12.467 41.332 1.00 22.53 276 CYS A C 1
ATOM 546 O O . CYS A 1 77 ? 8.551 12.366 40.190 1.00 22.12 276 CYS A O 1
ATOM 549 N N . LEU A 1 78 ? 8.265 13.559 42.076 1.00 21.59 277 LEU A N 1
ATOM 550 C CA . LEU A 1 78 ? 9.007 14.709 41.581 1.00 21.64 277 LEU A CA 1
ATOM 551 C C . LEU A 1 78 ? 10.242 14.920 42.445 1.00 20.48 277 LEU A C 1
ATOM 552 O O . LEU A 1 78 ? 10.154 14.960 43.675 1.00 21.17 277 LEU A O 1
ATOM 557 N N . ILE A 1 79 ? 11.391 15.034 41.792 1.00 20.28 278 ILE A N 1
ATOM 558 C CA . ILE A 1 79 ? 12.657 15.271 42.477 1.00 21.41 278 ILE A CA 1
ATOM 559 C C . ILE A 1 79 ? 13.134 16.655 42.026 1.00 21.92 278 ILE A C 1
ATOM 560 O O . ILE A 1 79 ? 13.556 16.830 40.879 1.00 19.14 278 ILE A O 1
ATOM 565 N N . LEU A 1 80 ? 13.050 17.631 42.929 1.00 20.57 279 LEU A N 1
ATOM 566 C CA . LEU A 1 80 ? 13.434 19.003 42.622 1.00 22.03 279 LEU A CA 1
ATOM 567 C C . LEU A 1 80 ? 14.854 19.328 43.092 1.00 23.96 279 LEU A C 1
ATOM 568 O O . LEU A 1 80 ? 15.189 19.148 44.262 1.00 24.84 279 LEU A O 1
ATOM 573 N N . THR A 1 81 ? 15.667 19.818 42.159 1.00 24.97 280 THR A N 1
ATOM 574 C CA . THR A 1 81 ? 17.070 20.132 42.412 1.00 25.22 280 THR A CA 1
ATOM 575 C C . THR A 1 81 ? 17.392 21.592 42.756 1.00 26.68 280 THR A C 1
ATOM 576 O O . THR A 1 81 ? 16.538 22.486 42.640 1.00 23.74 280 THR A O 1
ATOM 580 N N . GLY A 1 82 ? 18.635 21.814 43.185 1.00 27.78 281 GLY A N 1
ATOM 581 C CA . GLY A 1 82 ? 19.102 23.146 43.539 1.00 27.85 281 GLY A CA 1
ATOM 582 C C . GLY A 1 82 ? 18.400 23.814 44.707 1.00 28.39 281 GLY A C 1
ATOM 583 O O . GLY A 1 82 ? 18.468 25.033 44.848 1.00 27.09 281 GLY A O 1
ATOM 584 N N . ASN A 1 83 ? 17.740 23.028 45.552 1.00 28.30 282 ASN A N 1
ATOM 585 C CA . ASN A 1 83 ? 17.007 23.581 46.686 1.00 29.18 282 ASN A CA 1
ATOM 586 C C . ASN A 1 83 ? 16.002 24.635 46.241 1.00 27.42 282 ASN A C 1
ATOM 587 O O . ASN A 1 83 ? 15.618 25.512 47.019 1.00 27.92 282 ASN A O 1
ATOM 592 N N . LEU A 1 84 ? 15.579 24.555 44.986 1.00 27.76 283 LEU A N 1
ATOM 593 C CA . LEU A 1 84 ? 14.597 25.497 44.451 1.00 27.83 283 LEU A CA 1
ATOM 594 C C . LEU A 1 84 ? 13.181 25.088 44.855 1.00 28.02 283 LEU A C 1
ATOM 595 O O . LEU A 1 84 ? 12.654 24.092 44.361 1.00 28.70 283 LEU A O 1
ATOM 600 N N . GLU A 1 85 ? 12.574 25.854 45.758 1.00 26.25 284 GLU A N 1
ATOM 601 C CA . GLU A 1 85 ? 11.218 25.575 46.211 1.00 26.95 284 GLU A CA 1
ATOM 602 C C . GLU A 1 85 ? 10.250 26.032 45.113 1.00 27.44 284 GLU A C 1
ATOM 603 O O . GLU A 1 85 ? 10.296 27.178 44.665 1.00 25.84 284 GLU A O 1
ATOM 609 N N . PRO A 1 86 ? 9.365 25.128 44.660 1.00 26.34 285 PRO A N 1
ATOM 610 C CA . PRO A 1 86 ? 8.391 25.430 43.606 1.00 24.78 285 PRO A CA 1
ATOM 611 C C . PRO A 1 86 ? 7.281 26.350 44.074 1.00 23.48 285 PRO A C 1
ATOM 612 O O . PRO A 1 86 ? 7.119 26.577 45.271 1.00 24.58 285 PRO A O 1
ATOM 616 N N . VAL A 1 87 ? 6.512 26.880 43.130 1.00 23.40 286 VAL A N 1
ATOM 617 C CA . VAL A 1 87 ? 5.417 27.766 43.491 1.00 24.00 286 VAL A CA 1
ATOM 618 C C . VAL A 1 87 ? 4.288 26.978 44.146 1.00 25.34 286 VAL A C 1
ATOM 619 O O . VAL A 1 87 ? 4.199 25.753 43.993 1.00 21.45 286 VAL A O 1
ATOM 623 N N . GLN A 1 88 ? 3.435 27.692 44.878 1.00 23.53 287 GLN A N 1
ATOM 624 C CA . GLN A 1 88 ? 2.317 27.081 45.581 1.00 26.40 287 GLN A CA 1
ATOM 625 C C . GLN A 1 88 ? 1.429 26.187 44.711 1.00 25.21 287 GLN A C 1
ATOM 626 O O . GLN A 1 88 ? 0.984 25.133 45.161 1.00 24.50 287 GLN A O 1
ATOM 632 N N . LEU A 1 89 ? 1.163 26.618 43.482 1.00 24.81 288 LEU A N 1
ATOM 633 C CA . LEU A 1 89 ? 0.332 25.858 42.550 1.00 25.03 288 LEU A CA 1
ATOM 634 C C . LEU A 1 89 ? 0.822 24.410 42.385 1.00 23.71 288 LEU A C 1
ATOM 635 O O . LEU A 1 89 ? 0.024 23.470 42.346 1.00 23.04 288 LEU A O 1
ATOM 640 N N . VAL A 1 90 ? 2.135 24.251 42.267 1.00 21.37 289 VAL A N 1
ATOM 641 C CA . VAL A 1 90 ? 2.760 22.942 42.106 1.00 21.05 289 VAL A CA 1
ATOM 642 C C . VAL A 1 90 ? 2.582 22.087 43.364 1.00 21.24 289 VAL A C 1
ATOM 643 O O . VAL 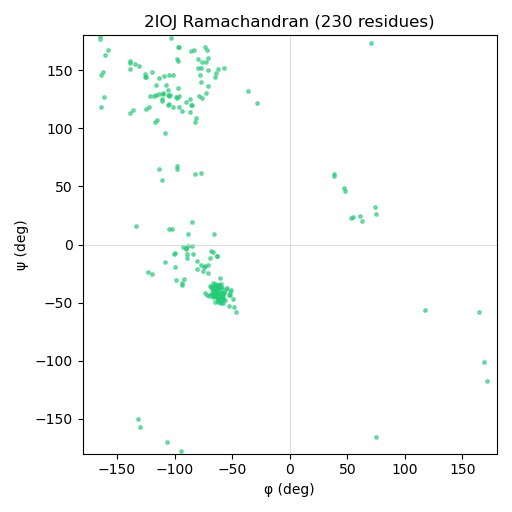A 1 90 ? 2.250 20.900 43.279 1.00 21.31 289 VAL A O 1
ATOM 647 N N . LEU A 1 91 ? 2.807 22.692 44.526 1.00 20.82 290 LEU A N 1
ATOM 648 C CA . LEU A 1 91 ? 2.677 21.987 45.795 1.00 21.10 290 LEU A CA 1
ATOM 649 C C . LEU A 1 91 ? 1.240 21.526 46.000 1.00 22.13 290 LEU A C 1
ATOM 650 O O . LEU A 1 91 ? 0.988 20.396 46.423 1.00 20.74 290 LEU A O 1
ATOM 655 N N . THR A 1 92 ? 0.309 22.419 45.685 1.00 22.18 291 THR A N 1
ATOM 656 C CA . THR A 1 92 ? -1.111 22.157 45.808 1.00 23.31 291 THR A CA 1
ATOM 657 C C . THR A 1 92 ? -1.529 21.009 44.886 1.00 22.79 291 THR A C 1
ATOM 658 O O . THR A 1 92 ? -2.221 20.088 45.307 1.00 19.77 291 THR A O 1
ATOM 662 N N . LYS A 1 93 ? -1.108 21.068 43.626 1.00 22.45 292 LYS A N 1
ATOM 663 C CA . LYS A 1 93 ? -1.463 20.021 42.673 1.00 20.96 292 LYS A CA 1
ATOM 664 C C . LYS A 1 93 ? -0.841 18.672 43.084 1.00 20.52 292 LYS A C 1
ATOM 665 O O . LYS A 1 93 ? -1.494 17.632 42.999 1.00 19.26 292 LYS A O 1
ATOM 671 N N . ALA A 1 94 ? 0.408 18.687 43.547 1.00 19.57 293 ALA A N 1
ATOM 672 C CA . ALA A 1 94 ? 1.054 17.446 43.953 1.00 19.46 293 ALA A CA 1
ATOM 673 C C . ALA A 1 94 ? 0.332 16.843 45.162 1.00 20.58 293 ALA A C 1
ATOM 674 O O . ALA A 1 94 ? 0.174 15.629 45.257 1.00 18.97 293 ALA A O 1
ATOM 676 N N . GLU A 1 95 ? -0.101 17.703 46.078 1.00 22.26 294 GLU A N 1
ATOM 677 C CA . GLU A 1 95 ? -0.822 17.267 47.262 1.00 23.94 294 GLU A CA 1
ATOM 678 C C . GLU A 1 95 ? -2.153 16.634 46.844 1.00 22.72 294 GLU A C 1
ATOM 679 O O . GLU A 1 95 ? -2.542 15.575 47.344 1.00 19.18 294 GLU A O 1
ATOM 685 N N . GLU A 1 96 ? -2.848 17.297 45.926 1.00 21.92 295 GLU A N 1
ATOM 686 C CA . GLU A 1 96 ? -4.133 16.813 45.433 1.00 22.87 295 GLU A CA 1
ATOM 687 C C . GLU A 1 96 ? -3.995 15.467 44.739 1.00 22.67 295 GLU A C 1
ATOM 688 O O . GLU A 1 96 ? -4.782 14.547 44.983 1.00 21.70 295 GLU A O 1
ATOM 694 N N . ARG A 1 97 ? -2.986 15.366 43.878 1.00 22.74 296 ARG A N 1
ATOM 695 C CA . ARG A 1 97 ? -2.712 14.154 43.121 1.00 24.16 296 ARG A CA 1
ATOM 696 C C . ARG A 1 97 ? -2.114 13.045 43.983 1.00 24.14 296 ARG A C 1
ATOM 697 O O . ARG A 1 97 ? -2.138 11.881 43.602 1.00 24.30 296 ARG A O 1
ATOM 705 N N . GLY A 1 98 ? -1.576 13.403 45.141 1.00 24.18 297 GLY A N 1
ATOM 706 C CA . GLY A 1 98 ? -0.971 12.394 45.990 1.00 23.27 297 GLY A CA 1
ATOM 707 C C . GLY A 1 98 ? 0.370 11.954 45.419 1.00 23.56 297 GLY A C 1
ATOM 708 O O . GLY A 1 98 ? 0.763 10.795 45.553 1.00 23.02 297 GLY A O 1
ATOM 709 N N . VAL A 1 99 ? 1.059 12.884 44.758 1.00 21.81 298 VAL A N 1
ATOM 710 C CA . VAL A 1 99 ? 2.377 12.620 44.182 1.00 20.21 298 VAL A CA 1
ATOM 711 C C . VAL A 1 99 ? 3.449 13.207 45.109 1.00 19.36 298 VAL A C 1
ATOM 712 O O . VAL A 1 99 ? 3.481 14.410 45.351 1.00 20.02 298 VAL A O 1
ATOM 716 N N . PRO A 1 100 ? 4.334 12.361 45.651 1.00 21.85 299 PRO A N 1
ATOM 717 C CA . PRO A 1 100 ? 5.357 12.922 46.534 1.00 19.73 299 PRO A CA 1
ATOM 718 C C . PRO A 1 100 ? 6.313 13.874 45.817 1.00 19.37 299 PRO A C 1
ATOM 719 O O . PRO A 1 100 ? 6.618 13.711 44.624 1.00 19.16 299 PRO A O 1
ATOM 723 N N . VAL A 1 101 ? 6.774 14.879 46.552 1.00 18.93 300 VAL A N 1
ATOM 724 C CA . VAL A 1 101 ? 7.708 15.854 46.006 1.00 17.55 300 VAL A CA 1
ATOM 725 C C . VAL A 1 101 ? 8.944 15.918 46.893 1.00 17.72 300 VAL A C 1
ATOM 726 O O . VAL A 1 101 ? 8.872 16.288 48.068 1.00 16.51 300 VAL A O 1
ATOM 730 N N . ILE A 1 102 ? 10.073 15.543 46.308 1.00 19.43 301 ILE A N 1
ATOM 731 C CA . ILE A 1 102 ? 11.354 15.534 46.996 1.00 20.57 301 ILE A CA 1
ATOM 732 C C . ILE A 1 102 ? 12.235 16.712 46.581 1.00 21.67 301 ILE A C 1
ATOM 733 O O . ILE A 1 102 ? 12.455 16.952 45.389 1.00 21.81 301 ILE A O 1
ATOM 738 N N . LEU A 1 103 ? 12.741 17.443 47.569 1.00 21.26 302 LEU A N 1
ATOM 739 C CA . LEU A 1 103 ? 13.638 18.561 47.298 1.00 23.70 302 LEU A CA 1
ATOM 740 C C . LEU A 1 103 ? 15.054 18.133 47.673 1.00 24.16 302 LEU A C 1
ATOM 741 O O . LEU A 1 103 ? 15.287 17.616 48.768 1.00 22.62 302 LEU A O 1
ATOM 746 N N . THR A 1 104 ? 15.992 18.326 46.753 1.00 25.99 303 THR A N 1
ATOM 747 C CA . THR A 1 104 ? 17.381 17.979 47.016 1.00 26.97 303 THR A CA 1
ATOM 748 C C . THR A 1 104 ? 18.255 19.196 46.780 1.00 27.83 303 THR A C 1
ATOM 749 O O . THR A 1 104 ? 17.992 19.996 45.877 1.00 26.96 303 THR A O 1
ATOM 753 N N . GLY A 1 105 ? 19.293 19.332 47.600 1.00 29.03 304 GLY A N 1
ATOM 754 C CA . GLY A 1 105 ? 20.211 20.446 47.458 1.00 30.09 304 GLY A CA 1
ATOM 755 C C . GLY A 1 105 ? 21.155 20.203 46.299 1.00 31.99 304 GLY A C 1
ATOM 756 O O . GLY A 1 105 ? 21.794 21.130 45.803 1.00 32.49 304 GLY A O 1
ATOM 757 N N . HIS A 1 106 ? 21.248 18.946 45.869 1.00 33.18 305 HIS A N 1
ATOM 758 C CA . HIS A 1 106 ? 22.111 18.573 44.747 1.00 36.66 305 HIS A CA 1
ATOM 759 C C . HIS A 1 106 ? 21.693 19.252 43.449 1.00 38.04 305 HIS A C 1
ATOM 760 O O . HIS A 1 106 ? 20.514 19.549 43.245 1.00 37.07 305 HIS A O 1
ATOM 767 N N . ASP A 1 107 ? 22.663 19.485 42.571 1.00 39.89 306 ASP A N 1
ATOM 768 C CA . ASP A 1 107 ? 22.374 20.078 41.275 1.00 42.74 306 ASP A CA 1
ATOM 769 C C . ASP A 1 107 ? 21.930 18.911 40.396 1.00 42.92 306 ASP A C 1
ATOM 770 O O . ASP A 1 107 ? 22.092 17.750 40.780 1.00 40.83 306 ASP A O 1
ATOM 775 N N . THR A 1 108 ? 21.367 19.210 39.231 1.00 43.27 307 THR A N 1
ATOM 776 C CA . THR A 1 108 ? 20.884 18.165 38.332 1.00 44.18 307 THR A CA 1
ATOM 777 C C . THR A 1 108 ? 21.928 17.093 38.030 1.00 43.51 307 THR A C 1
ATOM 778 O O . THR A 1 108 ? 21.623 15.901 38.030 1.00 43.00 307 THR A O 1
ATOM 782 N N . LEU A 1 109 ? 23.158 17.526 37.779 1.00 42.90 308 LEU A N 1
ATOM 783 C CA . LEU A 1 109 ? 24.250 16.615 37.455 1.00 42.88 308 LEU A CA 1
ATOM 784 C C . LEU A 1 109 ? 24.564 15.654 38.599 1.00 40.68 308 LEU A C 1
ATOM 785 O O . LEU A 1 109 ? 24.667 14.447 38.394 1.00 38.71 308 LEU A O 1
ATOM 790 N N . THR A 1 110 ? 24.711 16.195 39.802 1.00 38.45 309 THR A N 1
ATOM 791 C CA . THR A 1 110 ? 25.025 15.385 40.970 1.00 38.54 309 THR A CA 1
ATOM 792 C C . THR A 1 110 ? 23.864 14.472 41.340 1.00 37.96 309 THR A C 1
ATOM 793 O O . THR A 1 110 ? 24.066 13.328 41.749 1.00 37.94 309 THR A O 1
ATOM 797 N N . ALA A 1 111 ? 22.645 14.982 41.201 1.00 37.63 310 ALA A N 1
ATOM 798 C CA . ALA A 1 111 ? 21.459 14.197 41.513 1.00 36.22 310 ALA A CA 1
ATOM 799 C C . ALA A 1 111 ? 21.461 12.963 40.619 1.00 35.37 310 ALA A C 1
ATOM 800 O O . ALA A 1 111 ? 21.202 11.856 41.077 1.00 33.83 310 ALA A O 1
ATOM 802 N N . VAL A 1 112 ? 21.773 13.165 39.344 1.00 35.92 311 VAL A N 1
ATOM 803 C CA . VAL A 1 112 ? 21.811 12.071 38.385 1.00 37.96 311 VAL A CA 1
ATOM 804 C C . VAL A 1 112 ? 22.873 11.046 38.760 1.00 38.91 311 VAL A C 1
ATOM 805 O O . VAL A 1 112 ? 22.611 9.845 38.745 1.00 39.22 311 VAL A O 1
ATOM 809 N N . SER A 1 113 ? 24.069 11.523 39.096 1.00 39.84 312 SER A N 1
ATOM 810 C CA . SER A 1 113 ? 25.160 10.635 39.488 1.00 40.13 312 SER A CA 1
ATOM 811 C C . SER A 1 113 ? 24.689 9.705 40.601 1.00 39.59 312 SER A C 1
ATOM 812 O O . SER A 1 113 ? 24.813 8.481 40.506 1.00 38.58 312 SER A O 1
ATOM 815 N N . ARG A 1 114 ? 24.148 10.305 41.657 1.00 38.37 313 ARG A N 1
ATOM 816 C CA . ARG A 1 114 ? 23.657 9.557 42.802 1.00 38.40 313 ARG A CA 1
ATOM 817 C C . ARG A 1 114 ? 22.583 8.550 42.408 1.00 39.15 313 ARG A C 1
ATOM 818 O O . ARG A 1 114 ? 22.604 7.404 42.854 1.00 39.10 313 ARG A O 1
ATOM 826 N N . LEU A 1 115 ? 21.647 8.979 41.567 1.00 38.78 314 LEU A N 1
ATOM 827 C CA . LEU A 1 115 ? 20.571 8.100 41.132 1.00 39.30 314 LEU A CA 1
ATOM 828 C C . LEU A 1 115 ? 21.079 6.950 40.267 1.00 41.72 314 LEU A C 1
ATOM 829 O O . LEU A 1 115 ? 20.574 5.831 40.355 1.00 40.98 314 LEU A O 1
ATOM 834 N N . GLU A 1 116 ? 22.078 7.217 39.431 1.00 43.49 315 GLU A N 1
ATOM 835 C CA . GLU A 1 116 ? 22.626 6.165 38.583 1.00 46.50 315 GLU A CA 1
ATOM 836 C C . GLU A 1 116 ? 23.243 5.086 39.464 1.00 46.74 315 GLU A C 1
ATOM 837 O O . GLU A 1 116 ? 23.191 3.898 39.145 1.00 46.17 315 GLU A O 1
ATOM 843 N N . SER A 1 117 ? 23.821 5.512 40.581 1.00 47.95 316 SER A N 1
ATOM 844 C CA . SER A 1 117 ? 24.428 4.585 41.522 1.00 48.96 316 SER A CA 1
ATOM 845 C C . SER A 1 117 ? 23.335 3.712 42.135 1.00 49.87 316 SER A C 1
ATOM 846 O O . SER A 1 117 ? 23.575 2.968 43.081 1.00 50.57 316 SER A O 1
ATOM 849 N N . VAL A 1 118 ? 22.130 3.819 41.587 1.00 50.42 317 VAL A N 1
ATOM 850 C CA . VAL A 1 118 ? 20.993 3.041 42.059 1.00 51.34 317 VAL A CA 1
ATOM 851 C C . VAL A 1 118 ? 20.235 2.414 40.888 1.00 51.47 317 VAL A C 1
ATOM 852 O O . VAL A 1 118 ? 19.096 1.977 41.051 1.00 51.88 317 VAL A O 1
ATOM 854 N N . PHE A 1 119 ? 20.882 2.379 39.719 1.00 52.11 318 PHE A N 1
ATOM 855 C CA . PHE A 1 119 ? 20.327 1.797 38.490 1.00 52.54 318 PHE A CA 1
ATOM 856 C C . PHE A 1 119 ? 21.168 2.141 37.253 1.00 52.82 318 PHE A C 1
ATOM 857 O O . PHE A 1 119 ? 22.200 1.514 37.014 1.00 53.62 318 PHE A O 1
ATOM 865 N N . GLY A 1 120 ? 20.733 3.122 36.463 1.00 52.96 319 GLY A N 1
ATOM 866 C CA . GLY A 1 120 ? 21.494 3.498 35.281 1.00 52.61 319 GLY A CA 1
ATOM 867 C C . GLY A 1 120 ? 20.722 3.280 33.991 1.00 53.33 319 GLY A C 1
ATOM 868 O O . GLY A 1 120 ? 20.560 4.199 33.182 1.00 53.03 319 GLY A O 1
ATOM 869 N N . ARG A 1 121 ? 20.269 2.048 33.783 1.00 53.43 320 ARG A N 1
ATOM 870 C CA . ARG A 1 121 ? 19.501 1.695 32.598 1.00 52.37 320 ARG A CA 1
ATOM 871 C C . ARG A 1 121 ? 18.129 2.351 32.741 1.00 52.17 320 ARG A C 1
ATOM 872 O O . ARG A 1 121 ? 17.442 2.622 31.752 1.00 51.71 320 ARG A O 1
ATOM 880 N N . THR A 1 122 ? 17.740 2.609 33.989 1.00 52.01 321 THR A N 1
ATOM 881 C CA . THR A 1 122 ? 16.450 3.226 34.294 1.00 51.48 321 THR A CA 1
ATOM 882 C C . THR A 1 122 ? 16.532 4.749 34.298 1.00 51.59 321 THR A C 1
ATOM 883 O O . THR A 1 122 ? 15.594 5.422 34.702 1.00 50.76 321 THR A O 1
ATOM 885 N N . ARG A 1 123 ? 17.664 5.280 33.849 1.00 51.80 322 ARG A N 1
ATOM 886 C CA . ARG A 1 123 ? 17.851 6.719 33.785 1.00 52.57 322 ARG A CA 1
ATOM 887 C C . ARG A 1 123 ? 17.828 7.156 32.333 1.00 52.74 322 ARG A C 1
ATOM 888 O O . ARG A 1 123 ? 18.840 7.081 31.631 1.00 52.42 322 ARG A O 1
ATOM 896 N N . ILE A 1 124 ? 16.661 7.597 31.872 1.00 53.51 323 ILE A N 1
ATOM 897 C CA . ILE A 1 124 ? 16.522 8.045 30.488 1.00 53.87 323 ILE A CA 1
ATOM 898 C C . ILE A 1 124 ? 16.418 9.562 30.472 1.00 54.14 323 ILE A C 1
ATOM 899 O O . ILE A 1 124 ? 16.638 10.222 31.491 1.00 53.72 323 ILE A O 1
ATOM 901 N N . ARG A 1 125 ? 16.075 10.105 29.313 1.00 54.91 324 ARG A N 1
ATOM 902 C CA . ARG A 1 125 ? 15.959 11.539 29.149 1.00 54.53 324 ARG A CA 1
ATOM 903 C C . ARG A 1 125 ? 17.372 12.100 29.102 1.00 53.54 324 ARG A C 1
ATOM 904 O O . ARG A 1 125 ? 18.332 11.350 28.930 1.00 53.58 324 ARG A O 1
ATOM 906 N N . GLY A 1 126 ? 17.512 13.414 29.254 1.00 53.95 325 GLY A N 1
ATOM 907 C CA . GLY A 1 126 ? 18.836 14.015 29.207 1.00 54.65 325 GLY A CA 1
ATOM 908 C C . GLY A 1 126 ? 19.356 14.064 27.781 1.00 55.83 325 GLY A C 1
ATOM 909 O O . GLY A 1 126 ? 19.686 15.168 27.302 1.00 56.08 325 GLY A O 1
ATOM 910 N N . GLY B 1 7 ? 34.804 10.810 9.856 1.00 43.44 206 GLY B N 1
ATOM 911 C CA . GLY B 1 7 ? 33.441 11.407 9.994 1.00 41.77 206 GLY B CA 1
ATOM 912 C C . GLY B 1 7 ? 33.157 11.867 11.410 1.00 41.49 206 GLY B C 1
ATOM 913 O O . GLY B 1 7 ? 34.049 12.358 12.102 1.00 41.81 206 GLY B O 1
ATOM 914 N N . LEU B 1 8 ? 31.913 11.715 11.849 1.00 40.20 207 LEU B N 1
ATOM 915 C CA . LEU B 1 8 ? 31.542 12.115 13.196 1.00 37.94 207 LEU B CA 1
ATOM 916 C C . LEU B 1 8 ? 30.615 11.117 13.870 1.00 35.99 207 LEU B C 1
ATOM 917 O O . LEU B 1 8 ? 29.941 10.323 13.207 1.00 33.82 207 LEU B O 1
ATOM 922 N N . SER B 1 9 ? 30.595 11.157 15.197 1.00 32.33 208 SER B N 1
ATOM 923 C CA . SER B 1 9 ? 29.758 10.256 15.970 1.00 32.29 208 SER B CA 1
ATOM 924 C C . SER B 1 9 ? 28.305 10.705 15.920 1.00 32.21 208 SER B C 1
ATOM 925 O O . SER B 1 9 ? 28.008 11.875 15.661 1.00 33.10 208 SER B O 1
ATOM 928 N N . VAL B 1 10 ? 27.404 9.761 16.159 1.00 31.37 209 VAL B N 1
ATOM 929 C CA . VAL B 1 10 ? 25.982 10.049 16.167 1.00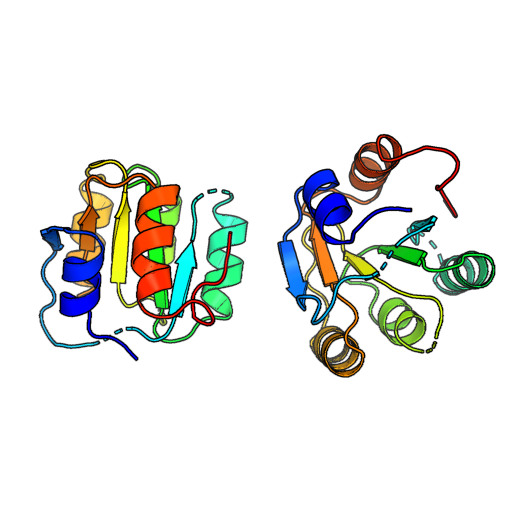 32.52 209 VAL B CA 1
ATOM 930 C C . VAL B 1 10 ? 25.708 11.038 17.300 1.00 33.12 209 VAL B C 1
ATOM 931 O O . VAL B 1 10 ? 24.901 11.953 17.162 1.00 32.94 209 VAL B O 1
ATOM 935 N N . GLU B 1 11 ? 26.406 10.855 18.415 1.00 34.44 210 GLU B N 1
ATOM 936 C CA . GLU B 1 11 ? 26.241 11.720 19.575 1.00 36.21 210 GLU B CA 1
ATOM 937 C C . GLU B 1 11 ? 26.595 13.168 19.241 1.00 35.40 210 GLU B C 1
ATOM 938 O O . GLU B 1 11 ? 25.919 14.095 19.696 1.00 34.09 210 GLU B O 1
ATOM 944 N N . GLU B 1 12 ? 27.646 13.365 18.445 1.00 35.75 211 GLU B N 1
ATOM 945 C CA . GLU B 1 12 ? 28.050 14.711 18.049 1.00 35.83 211 GLU B CA 1
ATOM 946 C C . GLU B 1 12 ? 26.993 15.312 17.130 1.00 34.60 211 GLU B C 1
ATOM 947 O O . GLU B 1 12 ? 26.716 16.507 17.182 1.00 32.76 211 GLU B O 1
ATOM 953 N N . ILE B 1 13 ? 26.408 14.474 16.283 1.00 33.57 212 ILE B N 1
ATOM 954 C CA . ILE B 1 13 ? 25.372 14.936 15.375 1.00 32.47 212 ILE B CA 1
ATOM 955 C C . ILE B 1 13 ? 24.138 15.362 16.175 1.00 30.85 212 ILE B C 1
ATOM 956 O O . ILE B 1 13 ? 23.533 16.389 15.884 1.00 27.10 212 ILE B O 1
ATOM 961 N N . ARG B 1 14 ? 23.774 14.574 17.183 1.00 32.17 213 ARG B N 1
ATOM 962 C CA . ARG B 1 14 ? 22.611 14.900 18.008 1.00 35.95 213 ARG B CA 1
ATOM 963 C C . ARG B 1 14 ? 22.800 16.265 18.658 1.00 36.97 213 ARG B C 1
ATOM 964 O O . ARG B 1 14 ? 21.905 17.114 18.630 1.00 34.80 213 ARG B O 1
ATOM 972 N N . GLU B 1 15 ? 23.976 16.464 19.241 1.00 40.26 214 GLU B N 1
ATOM 973 C CA . GLU B 1 15 ? 24.313 17.724 19.893 1.00 42.39 214 GLU B CA 1
ATOM 974 C C . GLU B 1 15 ? 24.167 18.891 18.917 1.00 41.33 214 GLU B C 1
ATOM 975 O O . GLU B 1 15 ? 23.556 19.911 19.235 1.00 41.44 214 GLU B O 1
ATOM 981 N N . ALA B 1 16 ? 24.731 18.728 17.724 1.00 39.59 215 ALA B N 1
ATOM 982 C CA . ALA B 1 16 ? 24.697 19.764 16.698 1.00 38.05 215 ALA B CA 1
ATOM 983 C C . ALA B 1 16 ? 23.294 20.263 16.350 1.00 38.16 215 ALA B C 1
ATOM 984 O O . ALA B 1 16 ? 23.105 21.453 16.085 1.00 38.28 215 ALA B O 1
ATOM 986 N N . VAL B 1 17 ? 22.315 19.362 16.335 1.00 36.42 216 VAL B N 1
ATOM 987 C CA . VAL B 1 17 ? 20.951 19.754 16.002 1.00 34.93 216 VAL B CA 1
ATOM 988 C C . VAL B 1 17 ? 20.050 19.809 17.230 1.00 35.37 216 VAL B C 1
ATOM 989 O O . VAL B 1 17 ? 18.823 19.871 17.107 1.00 35.93 216 VAL B O 1
ATOM 993 N N . SER B 1 18 ? 20.664 19.782 18.409 1.00 35.24 217 SER B N 1
ATOM 994 C CA . SER B 1 18 ? 19.929 19.835 19.666 1.00 36.84 217 SER B CA 1
ATOM 995 C C . SER B 1 18 ? 18.769 18.849 19.626 1.00 36.49 217 SER B C 1
ATOM 996 O O . SER B 1 18 ? 17.637 19.201 19.948 1.00 35.71 217 SER B O 1
ATOM 999 N N . GLY B 1 19 ? 19.051 17.614 19.223 1.00 35.07 218 GLY B N 1
ATOM 1000 C CA . GLY B 1 19 ? 17.994 16.627 19.140 1.00 34.04 218 GLY B CA 1
ATOM 1001 C C . GLY B 1 19 ? 18.000 15.641 20.284 1.00 32.43 218 GLY B C 1
ATOM 1002 O O . GLY B 1 19 ? 18.859 15.693 21.164 1.00 32.51 218 GLY B O 1
ATOM 1003 N N . GLU B 1 20 ? 17.018 14.752 20.281 1.00 30.94 219 GLU B N 1
ATOM 1004 C CA . GLU B 1 20 ? 16.921 13.724 21.304 1.00 31.49 219 GLU B CA 1
ATOM 1005 C C . GLU B 1 20 ? 16.707 12.389 20.614 1.00 29.87 219 GLU B C 1
ATOM 1006 O O . GLU B 1 20 ? 16.177 12.334 19.505 1.00 28.77 219 GLU B O 1
ATOM 1012 N N . TYR B 1 21 ? 17.127 11.313 21.264 1.00 30.28 220 TYR B N 1
ATOM 1013 C CA . TYR B 1 21 ? 16.966 9.988 20.688 1.00 30.64 220 TYR B CA 1
ATOM 1014 C C . TYR B 1 21 ? 15.559 9.441 20.832 1.00 29.91 220 TYR B C 1
ATOM 1015 O O . TYR B 1 21 ? 14.999 9.422 21.928 1.00 29.40 220 TYR B O 1
ATOM 1024 N N . LEU B 1 22 ? 14.987 9.009 19.715 1.00 28.86 221 LEU B N 1
ATOM 1025 C CA . LEU B 1 22 ? 13.682 8.369 19.737 1.00 27.24 221 LEU B CA 1
ATOM 1026 C C . LEU B 1 22 ? 14.086 6.892 19.827 1.00 26.99 221 LEU B C 1
ATOM 1027 O O . LEU B 1 22 ? 13.413 6.072 20.446 1.00 26.50 221 LEU B O 1
ATOM 1032 N N . ILE B 1 23 ? 15.217 6.580 19.204 1.00 27.43 222 ILE B N 1
ATOM 1033 C CA . ILE B 1 23 ? 15.781 5.235 19.207 1.00 26.89 222 ILE B CA 1
ATOM 1034 C C . ILE B 1 23 ? 17.273 5.425 19.458 1.00 27.19 222 ILE B C 1
ATOM 1035 O O . ILE B 1 23 ? 17.976 6.038 18.653 1.00 24.44 222 ILE B O 1
ATOM 1040 N N . GLU B 1 24 ? 17.746 4.914 20.586 1.00 29.29 223 GLU B N 1
ATOM 1041 C CA . GLU B 1 24 ? 19.151 5.032 20.952 1.00 32.81 223 GLU B CA 1
ATOM 1042 C C . GLU B 1 24 ? 20.023 4.017 20.224 1.00 31.95 223 GLU B C 1
ATOM 1043 O O . GLU B 1 24 ? 19.562 2.943 19.853 1.00 31.36 223 GLU B O 1
ATOM 1049 N N . PRO B 1 25 ? 21.300 4.355 20.005 1.00 32.75 224 PRO B N 1
ATOM 1050 C CA . PRO B 1 25 ? 22.206 3.428 19.326 1.00 33.53 224 PRO B CA 1
ATOM 1051 C C . PRO B 1 25 ? 22.614 2.354 20.336 1.00 34.10 224 PRO B C 1
ATOM 1052 O O . PRO B 1 25 ? 22.627 2.609 21.540 1.00 30.72 224 PRO B O 1
ATOM 1056 N N . ARG B 1 26 ? 22.928 1.154 19.854 1.00 35.10 225 ARG B N 1
ATOM 1057 C CA . ARG B 1 26 ? 23.332 0.069 20.745 1.00 35.09 225 ARG B CA 1
ATOM 1058 C C . ARG B 1 26 ? 24.843 -0.045 20.725 1.00 36.08 225 ARG B C 1
ATOM 1059 O O . ARG B 1 26 ? 25.439 -0.794 21.499 1.00 34.87 225 ARG B O 1
ATOM 1067 N N . GLU B 1 27 ? 25.445 0.730 19.830 1.00 37.85 226 GLU B N 1
ATOM 1068 C CA . GLU B 1 27 ? 26.888 0.787 19.645 1.00 38.25 226 GLU B CA 1
ATOM 1069 C C . GLU B 1 27 ? 27.153 2.101 18.907 1.00 39.63 226 GLU B C 1
ATOM 1070 O O . GLU B 1 27 ? 26.230 2.695 18.342 1.00 37.03 226 GLU B O 1
ATOM 1076 N N . GLU B 1 28 ? 28.394 2.573 18.907 1.00 40.13 227 GLU B N 1
ATOM 1077 C CA . GLU B 1 28 ? 28.671 3.823 18.216 1.00 45.06 227 GLU B CA 1
ATOM 1078 C C . GLU B 1 28 ? 29.223 3.581 16.821 1.00 43.91 227 GLU B C 1
ATOM 1079 O O . GLU B 1 28 ? 30.085 2.734 16.620 1.00 44.26 227 GLU B O 1
ATOM 1085 N N . LYS B 1 29 ? 28.690 4.319 15.856 1.00 43.18 228 LYS B N 1
ATOM 1086 C CA . LYS B 1 29 ? 29.132 4.227 14.473 1.00 42.76 228 LYS B CA 1
ATOM 1087 C C . LYS B 1 29 ? 29.367 5.634 13.957 1.00 40.63 228 LYS B C 1
ATOM 1088 O O . LYS B 1 29 ? 28.692 6.576 14.364 1.00 39.20 228 LYS B O 1
ATOM 1102 N N . VAL B 1 31 ? 29.544 8.655 11.087 1.00 34.96 230 VAL B N 1
ATOM 1103 C CA . VAL B 1 31 ? 28.799 9.126 9.931 1.00 34.30 230 VAL B CA 1
ATOM 1104 C C . VAL B 1 31 ? 29.764 9.997 9.137 1.00 34.23 230 VAL B C 1
ATOM 1105 O O . VAL B 1 31 ? 30.379 10.910 9.692 1.00 32.46 230 VAL B O 1
ATOM 1109 N N . GLU B 1 32 ? 29.912 9.693 7.851 1.00 33.32 231 GLU B N 1
ATOM 1110 C CA . GLU B 1 32 ? 30.812 10.443 6.979 1.00 36.08 231 GLU B CA 1
ATOM 1111 C C . GLU B 1 32 ? 30.048 11.475 6.164 1.00 35.37 231 GLU B C 1
ATOM 1112 O O . GLU B 1 32 ? 30.588 12.517 5.799 1.00 37.78 231 GLU B O 1
ATOM 1118 N N . GLN B 1 33 ? 28.794 11.169 5.861 1.00 34.13 232 GLN B N 1
ATOM 1119 C CA . GLN B 1 33 ? 27.981 12.065 5.064 1.00 35.07 232 GLN B CA 1
ATOM 1120 C C . GLN B 1 33 ? 26.546 12.203 5.551 1.00 34.16 232 GLN B C 1
ATOM 1121 O O . GLN B 1 33 ? 25.975 11.288 6.145 1.00 30.58 232 GLN B O 1
ATOM 1127 N N . VAL B 1 34 ? 25.978 13.371 5.281 1.00 34.21 233 VAL B N 1
ATOM 1128 C CA . VAL B 1 34 ? 24.610 13.678 5.652 1.00 35.36 233 VAL B CA 1
ATOM 1129 C C . VAL B 1 34 ? 23.838 13.926 4.365 1.00 34.25 233 VAL B C 1
ATOM 1130 O O . VAL B 1 34 ? 24.264 14.711 3.523 1.00 35.52 233 VAL B O 1
ATOM 1134 N N . VAL B 1 35 ? 22.713 13.241 4.206 1.00 32.35 234 VAL B N 1
ATOM 1135 C CA . VAL B 1 35 ? 21.899 13.410 3.016 1.00 30.76 234 VAL B CA 1
ATOM 1136 C C . VAL B 1 35 ? 20.587 14.097 3.379 1.00 30.60 234 VAL B C 1
ATOM 1137 O O . VAL B 1 35 ? 19.845 13.629 4.245 1.00 29.16 234 VAL B O 1
ATOM 1141 N N . ILE B 1 36 ? 20.315 15.216 2.720 1.00 31.81 235 ILE B N 1
ATOM 1142 C CA . ILE B 1 36 ? 19.096 15.965 2.958 1.00 33.62 235 ILE B CA 1
ATOM 1143 C C . ILE B 1 36 ? 17.984 15.391 2.088 1.00 36.28 235 ILE B C 1
ATOM 1144 O O . ILE B 1 36 ? 18.102 15.363 0.867 1.00 37.62 235 ILE B O 1
ATOM 1149 N N . GLY B 1 37 ? 16.914 14.918 2.718 1.00 38.27 236 GLY B N 1
ATOM 1150 C CA . GLY B 1 37 ? 15.795 14.364 1.974 1.00 42.18 236 GLY B CA 1
ATOM 1151 C C . GLY B 1 37 ? 14.579 15.255 2.149 1.00 45.32 236 GLY B C 1
ATOM 1152 O O . GLY B 1 37 ? 13.566 14.846 2.716 1.00 45.32 236 GLY B O 1
ATOM 1153 N N . ALA B 1 38 ? 14.680 16.480 1.646 1.00 47.94 237 ALA B N 1
ATOM 1154 C CA . ALA B 1 38 ? 13.607 17.460 1.770 1.00 51.68 237 ALA B CA 1
ATOM 1155 C C . ALA B 1 38 ? 12.393 17.238 0.878 1.00 53.28 237 ALA B C 1
ATOM 1156 O O . ALA B 1 38 ? 11.260 17.457 1.312 1.00 55.86 237 ALA B O 1
ATOM 1166 N N . SER B 1 40 ? 11.384 14.887 -2.960 1.00 51.27 239 SER B N 1
ATOM 1167 C CA . SER B 1 40 ? 11.093 13.572 -3.514 1.00 48.85 239 SER B CA 1
ATOM 1168 C C . SER B 1 40 ? 11.871 12.427 -2.872 1.00 47.15 239 SER B C 1
ATOM 1169 O O . SER B 1 40 ? 13.088 12.502 -2.706 1.00 45.00 239 SER B O 1
ATOM 1172 N N . PRO B 1 41 ? 11.165 11.346 -2.505 1.00 45.26 240 PRO B N 1
ATOM 1173 C CA . PRO B 1 41 ? 11.782 10.170 -1.884 1.00 44.36 240 PRO B CA 1
ATOM 1174 C C . PRO B 1 41 ? 12.696 9.456 -2.875 1.00 42.84 240 PRO B C 1
ATOM 1175 O O . PRO B 1 41 ? 13.797 9.039 -2.519 1.00 41.62 240 PRO B O 1
ATOM 1179 N N . GLN B 1 42 ? 12.237 9.323 -4.120 1.00 41.99 241 GLN B N 1
ATOM 1180 C CA . GLN B 1 42 ? 13.036 8.680 -5.158 1.00 39.62 241 GLN B CA 1
ATOM 1181 C C . GLN B 1 42 ? 14.348 9.442 -5.236 1.00 37.01 241 GLN B C 1
ATOM 1182 O O . GLN B 1 42 ? 15.419 8.855 -5.363 1.00 36.84 241 GLN B O 1
ATOM 1188 N N . SER B 1 43 ? 14.237 10.764 -5.157 1.00 33.40 242 SER B N 1
ATOM 1189 C CA . SER B 1 43 ? 15.387 11.657 -5.205 1.00 31.38 242 SER B CA 1
ATOM 1190 C C . SER B 1 43 ? 16.267 11.484 -3.976 1.00 28.38 242 SER B C 1
ATOM 1191 O O . SER B 1 43 ? 17.490 11.427 -4.082 1.00 25.00 242 SER B O 1
ATOM 1194 N N . ALA B 1 44 ? 15.638 11.411 -2.805 1.00 27.80 243 ALA B N 1
ATOM 1195 C CA . ALA B 1 44 ? 16.371 11.231 -1.556 1.00 27.69 243 ALA B CA 1
ATOM 1196 C C . ALA B 1 44 ? 17.156 9.918 -1.599 1.00 25.45 243 ALA B C 1
ATOM 1197 O O . ALA B 1 44 ? 18.326 9.877 -1.231 1.00 24.35 243 ALA B O 1
ATOM 1199 N N . LEU B 1 45 ? 16.506 8.858 -2.070 1.00 25.64 244 LEU B N 1
ATOM 1200 C CA . LEU B 1 45 ? 17.128 7.539 -2.162 1.00 25.88 244 LEU B CA 1
ATOM 1201 C C . LEU B 1 45 ? 18.288 7.508 -3.155 1.00 26.52 244 LEU B C 1
ATOM 1202 O O . LEU B 1 45 ? 19.297 6.826 -2.932 1.00 25.88 244 LEU B O 1
ATOM 1207 N N . ARG B 1 46 ? 18.15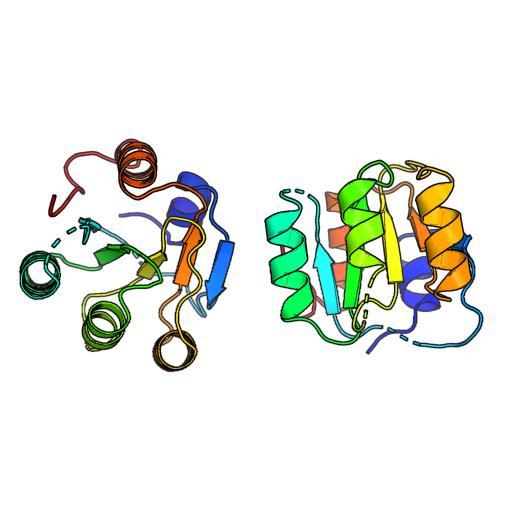0 8.243 -4.255 1.00 28.42 245 ARG B N 1
ATOM 1208 C CA . ARG B 1 46 ? 19.211 8.293 -5.259 1.00 28.85 245 ARG B CA 1
ATOM 1209 C C . ARG B 1 46 ? 20.448 8.935 -4.634 1.00 26.37 245 ARG B C 1
ATOM 1210 O O . ARG B 1 46 ? 21.562 8.446 -4.800 1.00 27.24 245 ARG B O 1
ATOM 1218 N N . TYR B 1 47 ? 20.253 10.026 -3.904 1.00 26.20 246 TYR B N 1
ATOM 1219 C CA . TYR B 1 47 ? 21.374 10.685 -3.243 1.00 28.16 246 TYR B CA 1
ATOM 1220 C C . TYR B 1 47 ? 22.004 9.737 -2.226 1.00 27.43 246 TYR B C 1
ATOM 1221 O O . TYR B 1 47 ? 23.230 9.665 -2.103 1.00 25.30 246 TYR B O 1
ATOM 1230 N N . LEU B 1 48 ? 21.167 9.007 -1.491 1.00 26.51 247 LEU B N 1
ATOM 1231 C CA . LEU B 1 48 ? 21.680 8.079 -0.496 1.00 25.92 247 LEU B CA 1
ATOM 1232 C C . LEU B 1 48 ? 22.546 6.997 -1.111 1.00 24.67 247 LEU B C 1
ATOM 1233 O O . LEU B 1 48 ? 23.524 6.576 -0.504 1.00 22.07 247 LEU B O 1
ATOM 1238 N N . ARG B 1 49 ? 22.199 6.549 -2.315 1.00 27.56 248 ARG B N 1
ATOM 1239 C CA . ARG B 1 49 ? 22.982 5.506 -2.975 1.00 31.37 248 ARG B CA 1
ATOM 1240 C C . ARG B 1 49 ? 24.429 5.931 -3.219 1.00 31.87 248 ARG B C 1
ATOM 1241 O O . ARG B 1 49 ? 25.325 5.090 -3.249 1.00 33.94 248 ARG B O 1
ATOM 1249 N N . GLU B 1 50 ? 24.655 7.232 -3.377 1.00 34.19 249 GLU B N 1
ATOM 1250 C CA . GLU B 1 50 ? 26.000 7.754 -3.609 1.00 35.41 249 GLU B CA 1
ATOM 1251 C C . GLU B 1 50 ? 26.729 8.113 -2.314 1.00 34.95 249 GLU B C 1
ATOM 1252 O O . GLU B 1 50 ? 27.893 8.504 -2.346 1.00 34.35 249 GLU B O 1
ATOM 1258 N N . ALA B 1 51 ? 26.058 7.973 -1.176 1.00 34.64 250 ALA B N 1
ATOM 1259 C CA . ALA B 1 51 ? 26.682 8.316 0.102 1.00 35.06 250 ALA B CA 1
ATOM 1260 C C . ALA B 1 51 ? 27.092 7.091 0.911 1.00 34.75 250 ALA B C 1
ATOM 1261 O O . ALA B 1 51 ? 26.429 6.061 0.872 1.00 35.36 250 ALA B O 1
ATOM 1263 N N . ARG B 1 52 ? 28.198 7.204 1.637 1.00 35.58 251 ARG B N 1
ATOM 1264 C CA . ARG B 1 52 ? 28.679 6.101 2.465 1.00 37.15 251 ARG B CA 1
ATOM 1265 C C . ARG B 1 52 ? 28.479 6.459 3.936 1.00 34.13 251 ARG B C 1
ATOM 1266 O O . ARG B 1 52 ? 28.605 7.626 4.310 1.00 33.19 251 ARG B O 1
ATOM 1274 N N . ASN B 1 53 ? 28.164 5.457 4.755 1.00 32.70 252 ASN B N 1
ATOM 1275 C CA . ASN B 1 53 ? 27.940 5.660 6.187 1.00 31.93 252 ASN B CA 1
ATOM 1276 C C . ASN B 1 53 ? 27.202 6.983 6.362 1.00 30.26 252 ASN B C 1
ATOM 1277 O O . ASN B 1 53 ? 27.691 7.915 7.004 1.00 27.83 252 ASN B O 1
ATOM 1282 N N . ALA B 1 54 ? 26.015 7.055 5.777 1.00 27.25 253 ALA B N 1
ATOM 1283 C CA . ALA B 1 54 ? 25.244 8.277 5.813 1.00 26.04 253 ALA B CA 1
ATOM 1284 C C . ALA B 1 54 ? 24.162 8.376 6.870 1.00 26.75 253 ALA B C 1
ATOM 1285 O O . ALA B 1 54 ? 23.703 7.377 7.435 1.00 24.89 253 ALA B O 1
ATOM 1287 N N . ALA B 1 55 ? 23.786 9.622 7.133 1.00 25.11 254 ALA B N 1
ATOM 1288 C CA . ALA B 1 55 ? 22.715 9.935 8.053 1.00 26.08 254 ALA B CA 1
ATOM 1289 C C . ALA B 1 55 ? 21.712 10.593 7.119 1.00 23.97 254 ALA B C 1
ATOM 1290 O O . ALA B 1 55 ? 22.099 11.356 6.227 1.00 24.46 254 ALA B O 1
ATOM 1292 N N . LEU B 1 56 ? 20.437 10.263 7.274 1.00 24.72 255 LEU B N 1
ATOM 1293 C CA . LEU B 1 56 ? 19.409 10.866 6.431 1.00 24.00 255 LEU B CA 1
ATOM 1294 C C . LEU B 1 56 ? 18.646 11.899 7.262 1.00 24.06 255 LEU B C 1
ATOM 1295 O O . LEU B 1 56 ? 18.189 11.593 8.363 1.00 22.98 255 LEU B O 1
ATOM 1300 N N . VAL B 1 57 ? 18.539 13.115 6.729 1.00 25.40 256 VAL B N 1
ATOM 1301 C CA . VAL B 1 57 ? 17.816 14.214 7.368 1.00 26.43 256 VAL B CA 1
ATOM 1302 C C . VAL B 1 57 ? 16.514 14.399 6.594 1.00 27.62 256 VAL B C 1
ATOM 1303 O O . VAL B 1 57 ? 16.541 14.677 5.393 1.00 28.46 256 VAL B O 1
ATOM 1307 N N . THR B 1 58 ? 15.377 14.255 7.270 1.00 27.02 257 THR B N 1
ATOM 1308 C CA . THR B 1 58 ? 14.084 14.408 6.599 1.00 26.44 257 THR B CA 1
ATOM 1309 C C . THR B 1 58 ? 12.957 14.574 7.621 1.00 25.29 257 THR B C 1
ATOM 1310 O O . THR B 1 58 ? 13.197 14.550 8.829 1.00 23.90 257 THR B O 1
ATOM 1314 N N . GLY B 1 59 ? 11.729 14.743 7.141 1.00 25.60 258 GLY B N 1
ATOM 1315 C CA . GLY B 1 59 ? 10.609 14.903 8.058 1.00 25.95 258 GLY B CA 1
ATOM 1316 C C . GLY B 1 59 ? 10.171 13.583 8.675 1.00 26.85 258 GLY B C 1
ATOM 1317 O O . GLY B 1 59 ? 10.120 12.557 7.993 1.00 26.31 258 GLY B O 1
ATOM 1318 N N . GLY B 1 60 ? 9.846 13.599 9.963 1.00 27.93 259 GLY B N 1
ATOM 1319 C CA . GLY B 1 60 ? 9.419 12.375 10.627 1.00 27.98 259 GLY B CA 1
ATOM 1320 C C . GLY B 1 60 ? 8.132 11.803 10.062 1.00 31.10 259 GLY B C 1
ATOM 1321 O O . GLY B 1 60 ? 7.744 10.675 10.380 1.00 31.12 259 GLY B O 1
ATOM 1322 N N . ASP B 1 61 ? 7.474 12.582 9.210 1.00 31.05 260 ASP B N 1
ATOM 1323 C CA . ASP B 1 61 ? 6.218 12.179 8.595 1.00 30.77 260 ASP B CA 1
ATOM 1324 C C . ASP B 1 61 ? 6.400 11.419 7.280 1.00 30.22 260 ASP B C 1
ATOM 1325 O O . ASP B 1 61 ? 5.436 10.883 6.732 1.00 28.46 260 ASP B O 1
ATOM 1330 N N . ARG B 1 62 ? 7.635 11.372 6.785 1.00 29.56 261 ARG B N 1
ATOM 1331 C CA . ARG B 1 62 ? 7.951 10.704 5.524 1.00 28.22 261 ARG B CA 1
ATOM 1332 C C . ARG B 1 62 ? 8.133 9.194 5.707 1.00 27.18 261 ARG B C 1
ATOM 1333 O O . ARG B 1 62 ? 9.196 8.641 5.405 1.00 24.73 261 ARG B O 1
ATOM 1341 N N . SER B 1 63 ? 7.074 8.541 6.176 1.00 26.72 262 SER B N 1
ATOM 1342 C CA . SER B 1 63 ? 7.061 7.107 6.446 1.00 27.81 262 SER B CA 1
ATOM 1343 C C . SER B 1 63 ? 7.607 6.177 5.361 1.00 27.68 262 SER B C 1
ATOM 1344 O O . SER B 1 63 ? 8.479 5.365 5.634 1.00 28.73 262 SER B O 1
ATOM 1347 N N . ASP B 1 64 ? 7.096 6.282 4.139 1.00 29.41 263 ASP B N 1
ATOM 1348 C CA . ASP B 1 64 ? 7.555 5.415 3.054 1.00 31.76 263 ASP B CA 1
ATOM 1349 C C . ASP B 1 64 ? 9.057 5.539 2.819 1.00 29.81 263 ASP B C 1
ATOM 1350 O O . ASP B 1 64 ? 9.757 4.533 2.697 1.00 29.33 263 ASP B O 1
ATOM 1355 N N . LEU B 1 65 ? 9.548 6.774 2.756 1.00 27.09 264 LEU B N 1
ATOM 1356 C CA . LEU B 1 65 ? 10.967 7.013 2.541 1.00 25.26 264 LEU B CA 1
ATOM 1357 C C . LEU B 1 65 ? 11.795 6.447 3.694 1.00 24.11 264 LEU B C 1
ATOM 1358 O O . LEU B 1 65 ? 12.820 5.806 3.469 1.00 21.92 264 LEU B O 1
ATOM 1363 N N . LEU B 1 66 ? 11.341 6.683 4.925 1.00 21.59 265 LEU B N 1
ATOM 1364 C CA . LEU B 1 66 ? 12.065 6.210 6.097 1.00 22.81 265 LEU B CA 1
ATOM 1365 C C . LEU B 1 66 ? 12.183 4.677 6.135 1.00 22.02 265 LEU B C 1
ATOM 1366 O O . LEU B 1 66 ? 13.259 4.141 6.404 1.00 20.60 265 LEU B O 1
ATOM 1371 N N . LEU B 1 67 ? 11.090 3.977 5.843 1.00 23.08 266 LEU B N 1
ATOM 1372 C CA . LEU B 1 67 ? 11.105 2.515 5.849 1.00 25.35 266 LEU B CA 1
ATOM 1373 C C . LEU B 1 67 ? 12.070 1.943 4.809 1.00 24.64 266 LEU B C 1
ATOM 1374 O O . LEU B 1 67 ? 12.732 0.933 5.050 1.00 22.05 266 LEU B O 1
ATOM 1379 N N . THR B 1 68 ? 12.154 2.608 3.661 1.00 23.24 267 THR B N 1
ATOM 1380 C CA . THR B 1 68 ? 13.035 2.158 2.597 1.00 21.80 267 THR B CA 1
ATOM 1381 C C . THR B 1 68 ? 14.491 2.435 2.936 1.00 22.33 267 THR B C 1
ATOM 1382 O O . THR B 1 68 ? 15.371 1.595 2.700 1.00 22.67 267 THR B O 1
ATOM 1386 N N . ALA B 1 69 ? 14.750 3.611 3.497 1.00 21.82 268 ALA B N 1
ATOM 1387 C CA . ALA B 1 69 ? 16.111 3.982 3.860 1.00 20.81 268 ALA B CA 1
ATOM 1388 C C . ALA B 1 69 ? 16.654 3.017 4.916 1.00 19.41 268 ALA B C 1
ATOM 1389 O O . ALA B 1 69 ? 17.839 2.690 4.920 1.00 17.09 268 ALA B O 1
ATOM 1391 N N . LEU B 1 70 ? 15.775 2.559 5.800 1.00 19.70 269 LEU B N 1
ATOM 1392 C CA . LEU B 1 70 ? 16.164 1.623 6.849 1.00 20.45 269 LEU B CA 1
ATOM 1393 C C . LEU B 1 70 ? 16.532 0.227 6.337 1.00 22.66 269 LEU B C 1
ATOM 1394 O O . LEU B 1 70 ? 16.943 -0.627 7.119 1.00 22.54 269 LEU B O 1
ATOM 1399 N N . GLU B 1 71 ? 16.350 -0.005 5.037 1.00 22.17 270 GLU B N 1
ATOM 1400 C CA . GLU B 1 71 ? 16.723 -1.279 4.444 1.00 23.52 270 GLU B CA 1
ATOM 1401 C C . GLU B 1 71 ? 18.108 -1.137 3.792 1.00 22.97 270 GLU B C 1
ATOM 1402 O O . GLU B 1 71 ? 18.736 -2.134 3.518 1.00 20.20 270 GLU B O 1
ATOM 1419 N N . PRO B 1 73 ? 22.103 -0.578 3.365 1.00 27.73 272 PRO B N 1
ATOM 1420 C CA . PRO B 1 73 ? 23.258 -0.984 4.163 1.00 27.78 272 PRO B CA 1
ATOM 1421 C C . PRO B 1 73 ? 24.109 0.207 4.597 1.00 27.22 272 PRO B C 1
ATOM 1422 O O . PRO B 1 73 ? 24.825 0.126 5.590 1.00 29.64 272 PRO B O 1
ATOM 1426 N N . ASN B 1 74 ? 24.016 1.306 3.852 1.00 26.07 273 ASN B N 1
ATOM 1427 C CA . ASN B 1 74 ? 24.786 2.511 4.133 1.00 27.67 273 ASN B CA 1
ATOM 1428 C C . ASN B 1 74 ? 24.128 3.530 5.070 1.00 28.14 273 ASN B C 1
ATOM 1429 O O . ASN B 1 74 ? 24.744 4.541 5.417 1.00 28.82 273 ASN B O 1
ATOM 1434 N N . VAL B 1 75 ? 22.891 3.280 5.487 1.00 26.01 274 VAL B N 1
ATOM 1435 C CA . VAL B 1 75 ? 22.226 4.229 6.371 1.00 26.28 274 VAL B CA 1
ATOM 1436 C C . VAL B 1 75 ? 22.567 3.945 7.832 1.00 25.35 274 VAL B C 1
ATOM 1437 O O . VAL B 1 75 ? 22.196 2.906 8.380 1.00 21.70 274 VAL B O 1
ATOM 1441 N N . ARG B 1 76 ? 23.278 4.886 8.448 1.00 25.26 275 ARG B N 1
ATOM 1442 C CA . ARG B 1 76 ? 23.710 4.761 9.838 1.00 27.37 275 ARG B CA 1
ATOM 1443 C C . ARG B 1 76 ? 22.852 5.524 10.842 1.00 26.86 275 ARG B C 1
ATOM 1444 O O . ARG B 1 76 ? 22.896 5.233 12.039 1.00 25.57 275 ARG B O 1
ATOM 1452 N N . CYS B 1 77 ? 22.082 6.501 10.371 1.00 26.82 276 CYS B N 1
ATOM 1453 C CA . CYS B 1 77 ? 21.290 7.302 11.300 1.00 25.74 276 CYS B CA 1
ATOM 1454 C C . CYS B 1 77 ? 20.154 8.092 10.654 1.00 23.13 276 CYS B C 1
ATOM 1455 O O . CYS B 1 77 ? 20.262 8.519 9.507 1.00 21.44 276 CYS B O 1
ATOM 1458 N N . LEU B 1 78 ? 19.065 8.283 11.397 1.00 22.31 277 LEU B N 1
ATOM 1459 C CA . LEU B 1 78 ? 17.942 9.067 10.906 1.00 23.25 277 LEU B CA 1
ATOM 1460 C C . LEU B 1 78 ? 17.809 10.347 11.749 1.00 23.31 277 LEU B C 1
ATOM 1461 O O . LEU B 1 78 ? 17.817 10.302 12.980 1.00 25.00 277 LEU B O 1
ATOM 1466 N N . ILE B 1 79 ? 17.714 11.485 11.075 1.00 23.28 278 ILE B N 1
ATOM 1467 C CA . ILE B 1 79 ? 17.562 12.781 11.744 1.00 22.80 278 ILE B CA 1
ATOM 1468 C C . ILE B 1 79 ? 16.207 13.314 11.307 1.00 20.16 278 ILE B C 1
ATOM 1469 O O . ILE B 1 79 ? 16.049 13.762 10.175 1.00 19.36 278 ILE B O 1
ATOM 1474 N N . LEU B 1 80 ? 15.232 13.254 12.209 1.00 20.46 279 LEU B N 1
ATOM 1475 C CA . LEU B 1 80 ? 13.875 13.685 11.904 1.00 20.97 279 LEU B CA 1
ATOM 1476 C C . LEU B 1 80 ? 13.657 15.122 12.367 1.00 22.63 279 LEU B C 1
ATOM 1477 O O . LEU B 1 80 ? 13.910 15.459 13.521 1.00 21.86 279 LEU B O 1
ATOM 1482 N N . THR B 1 81 ? 13.171 15.955 11.449 1.00 24.51 280 THR B N 1
ATOM 1483 C CA . THR B 1 81 ? 12.963 17.377 11.699 1.00 22.93 280 THR B CA 1
ATOM 1484 C C . THR B 1 81 ? 11.546 17.809 12.087 1.00 23.58 280 THR B C 1
ATOM 1485 O O . THR B 1 81 ? 10.597 17.029 12.006 1.00 21.49 280 THR B O 1
ATOM 1489 N N . GLY B 1 82 ? 11.424 19.068 12.510 1.00 24.92 281 GLY B N 1
ATOM 1490 C CA . GLY B 1 82 ? 10.133 19.623 12.893 1.00 25.51 281 GLY B CA 1
ATOM 1491 C C . GLY B 1 82 ? 9.437 18.934 14.049 1.00 27.33 281 GLY B C 1
ATOM 1492 O O . GLY B 1 82 ? 8.214 19.014 14.174 1.00 28.22 281 GLY B O 1
ATOM 1493 N N . ASN B 1 83 ? 10.200 18.265 14.908 1.00 26.66 282 ASN B N 1
ATOM 1494 C CA . ASN B 1 83 ? 9.609 17.547 16.034 1.00 27.29 282 ASN B CA 1
ATOM 1495 C C . ASN B 1 83 ? 8.506 16.586 15.585 1.00 25.06 282 ASN B C 1
ATOM 1496 O O . ASN B 1 83 ? 7.631 16.236 16.370 1.00 24.76 282 ASN B O 1
ATOM 1501 N N . LEU B 1 84 ? 8.544 16.168 14.325 1.00 24.98 283 LEU B N 1
ATOM 1502 C CA . LEU B 1 84 ? 7.547 15.234 13.799 1.00 27.39 283 LEU B CA 1
ATOM 1503 C C . LEU B 1 84 ? 7.900 13.791 14.154 1.00 27.03 283 LEU B C 1
ATOM 1504 O O . LEU B 1 84 ? 8.804 13.205 13.557 1.00 27.72 283 LEU B O 1
ATOM 1509 N N . GLU B 1 85 ? 7.185 13.221 15.119 1.00 28.33 284 GLU B N 1
ATOM 1510 C CA . GLU B 1 85 ? 7.426 11.840 15.541 1.00 28.03 284 GLU B CA 1
ATOM 1511 C C . GLU B 1 85 ? 6.908 10.901 14.448 1.00 27.70 284 GLU B C 1
ATOM 1512 O O . GLU B 1 85 ? 5.785 11.052 13.978 1.00 29.05 284 GLU B O 1
ATOM 1518 N N . PRO B 1 86 ? 7.732 9.926 14.021 1.00 26.17 285 PRO B N 1
ATOM 1519 C CA . PRO B 1 86 ? 7.362 8.968 12.973 1.00 24.49 285 PRO B CA 1
ATOM 1520 C C . PRO B 1 86 ? 6.367 7.914 13.442 1.00 22.01 285 PRO B C 1
ATOM 1521 O O . PRO B 1 86 ? 6.104 7.791 14.632 1.00 22.43 285 PRO B O 1
ATOM 1525 N N . VAL B 1 87 ? 5.829 7.153 12.497 1.00 22.00 286 VAL B N 1
ATOM 1526 C CA . VAL B 1 87 ? 4.877 6.108 12.823 1.00 23.82 286 VAL B CA 1
ATOM 1527 C C . VAL B 1 87 ? 5.573 4.919 13.491 1.00 24.65 286 VAL B C 1
ATOM 1528 O O . VAL B 1 87 ? 6.784 4.720 13.350 1.00 22.26 286 VAL B O 1
ATOM 1532 N N . GLN B 1 88 ? 4.790 4.148 14.233 1.00 24.94 287 GLN B N 1
ATOM 1533 C CA . GLN B 1 88 ? 5.288 2.995 14.962 1.00 27.16 287 GLN B CA 1
ATOM 1534 C C . GLN B 1 88 ? 6.111 2.025 14.116 1.00 26.89 287 GLN B C 1
ATOM 1535 O O . GLN B 1 88 ? 7.112 1.479 14.583 1.00 27.09 287 GLN B O 1
ATOM 1541 N N . LEU B 1 89 ? 5.695 1.802 12.876 1.00 26.59 288 LEU B N 1
ATOM 1542 C CA . LEU B 1 89 ? 6.423 0.882 12.007 1.00 27.59 288 LEU B CA 1
ATOM 1543 C C . LEU B 1 89 ? 7.861 1.358 11.811 1.00 24.98 288 LEU B C 1
ATOM 1544 O O . LEU B 1 89 ? 8.787 0.552 11.741 1.00 25.12 288 LEU B O 1
ATOM 1549 N N . VAL B 1 90 ? 8.049 2.671 11.725 1.00 23.58 289 VAL B N 1
ATOM 1550 C CA . VAL B 1 90 ? 9.383 3.230 11.543 1.00 20.59 289 VAL B CA 1
ATOM 1551 C C . VAL B 1 90 ? 10.247 3.021 12.792 1.00 19.28 289 VAL B C 1
ATOM 1552 O O . VAL B 1 90 ? 11.420 2.669 12.691 1.00 17.27 289 VAL B O 1
ATOM 1556 N N . LEU B 1 91 ? 9.661 3.234 13.966 1.00 19.88 290 LEU B N 1
ATOM 1557 C CA . LEU B 1 91 ? 10.393 3.070 15.219 1.00 20.83 290 LEU B CA 1
ATOM 1558 C C . LEU B 1 91 ? 10.755 1.600 15.425 1.00 21.74 290 LEU B C 1
ATOM 1559 O O . LEU B 1 91 ? 11.851 1.281 15.887 1.00 22.11 290 LEU B O 1
ATOM 1564 N N . THR B 1 92 ? 9.830 0.712 15.077 1.00 23.09 291 THR B N 1
ATOM 1565 C CA . THR B 1 92 ? 10.052 -0.723 15.213 1.00 24.95 291 THR B CA 1
ATOM 1566 C C . THR B 1 92 ? 11.168 -1.171 14.275 1.00 23.61 291 THR B C 1
ATOM 1567 O O . THR B 1 92 ? 12.105 -1.848 14.691 1.00 23.05 291 THR B O 1
ATOM 1571 N N . LYS B 1 93 ? 11.070 -0.778 13.009 1.00 23.94 292 LYS B N 1
ATOM 1572 C CA . LYS B 1 93 ? 12.089 -1.141 12.028 1.00 23.16 292 LYS B CA 1
ATOM 1573 C C . LYS B 1 93 ? 13.476 -0.625 12.435 1.00 21.72 292 LYS B C 1
ATOM 1574 O O . LYS B 1 93 ? 14.466 -1.360 12.376 1.00 19.09 292 LYS B O 1
ATOM 1580 N N . ALA B 1 94 ? 13.548 0.635 12.860 1.00 21.40 293 ALA B N 1
ATOM 1581 C CA . ALA B 1 94 ? 14.828 1.219 13.256 1.00 20.11 293 ALA B CA 1
ATOM 1582 C C . ALA B 1 94 ? 15.416 0.472 14.449 1.00 20.23 293 ALA B C 1
ATOM 1583 O O . ALA B 1 94 ? 16.620 0.222 14.513 1.00 20.93 293 ALA B O 1
ATOM 1585 N N . GLU B 1 95 ? 14.546 0.136 15.392 1.00 21.37 294 GLU B N 1
ATOM 1586 C CA . GLU B 1 95 ? 14.900 -0.593 16.599 1.00 24.00 294 GLU B CA 1
ATOM 1587 C C . GLU B 1 95 ? 15.461 -1.974 16.236 1.00 24.51 294 GLU B C 1
ATOM 1588 O O . GLU B 1 95 ? 16.474 -2.415 16.788 1.00 23.40 294 GLU B O 1
ATOM 1594 N N . GLU B 1 96 ? 14.802 -2.654 15.306 1.00 24.24 295 GLU B N 1
ATOM 1595 C CA . GLU B 1 96 ? 15.265 -3.969 14.869 1.00 25.61 295 GLU B CA 1
ATOM 1596 C C . GLU B 1 96 ? 16.619 -3.886 14.181 1.00 24.58 295 GLU B C 1
ATOM 1597 O O . GLU B 1 96 ? 17.483 -4.731 14.387 1.00 23.51 295 GLU B O 1
ATOM 1603 N N . ARG B 1 97 ? 16.800 -2.852 13.369 1.00 24.54 296 ARG B N 1
ATOM 1604 C CA . ARG B 1 97 ? 18.038 -2.664 12.626 1.00 23.06 296 ARG B CA 1
ATOM 1605 C C . ARG B 1 97 ? 19.167 -2.049 13.442 1.00 22.91 296 ARG B C 1
ATOM 1606 O O . ARG B 1 97 ? 20.317 -2.077 13.018 1.00 23.57 296 ARG B O 1
ATOM 1614 N N . GLY B 1 98 ? 18.854 -1.490 14.603 1.00 23.31 297 GLY B N 1
ATOM 1615 C CA . GLY B 1 98 ? 19.898 -0.870 15.402 1.00 23.68 297 GLY B CA 1
ATOM 1616 C C . GLY B 1 98 ? 20.344 0.472 14.827 1.00 22.89 297 GLY B C 1
ATOM 1617 O O . GLY B 1 98 ? 21.484 0.915 15.029 1.00 23.12 297 GLY B O 1
ATOM 1618 N N . VAL B 1 99 ? 19.454 1.122 14.090 1.00 20.80 298 VAL B N 1
ATOM 1619 C CA . VAL B 1 99 ? 19.775 2.418 13.519 1.00 21.45 298 VAL B CA 1
ATOM 1620 C C . VAL B 1 99 ? 19.220 3.494 14.447 1.00 22.92 298 VAL B C 1
ATOM 1621 O O . VAL B 1 99 ? 18.012 3.573 14.675 1.00 21.99 298 VAL B O 1
ATOM 1625 N N . PRO B 1 100 ? 20.102 4.333 15.005 1.00 23.42 299 PRO B N 1
ATOM 1626 C CA . PRO B 1 100 ? 19.619 5.385 15.904 1.00 23.84 299 PRO B CA 1
ATOM 1627 C C . PRO B 1 100 ? 18.736 6.410 15.176 1.00 22.80 299 PRO B C 1
ATOM 1628 O O . PRO B 1 100 ? 18.959 6.724 14.006 1.00 20.00 299 PRO B O 1
ATOM 1632 N N . VAL B 1 101 ? 17.717 6.897 15.874 1.00 23.12 300 VAL B N 1
ATOM 1633 C CA . VAL B 1 101 ? 16.802 7.888 15.320 1.00 22.38 300 VAL B CA 1
ATOM 1634 C C . VAL B 1 101 ? 16.828 9.123 16.215 1.00 22.89 300 VAL B C 1
ATOM 1635 O O . VAL B 1 101 ? 16.478 9.056 17.396 1.00 19.79 300 VAL B O 1
ATOM 1639 N N . ILE B 1 102 ? 17.248 10.243 15.640 1.00 23.13 301 ILE B N 1
ATOM 1640 C CA . ILE B 1 102 ? 17.326 11.510 16.356 1.00 23.67 301 ILE B CA 1
ATOM 1641 C C . ILE B 1 102 ? 16.191 12.437 15.929 1.00 25.52 301 ILE B C 1
ATOM 1642 O O . ILE B 1 102 ? 15.923 12.596 14.735 1.00 23.43 301 ILE B O 1
ATOM 1647 N N . LEU B 1 103 ? 15.527 13.043 16.910 1.00 24.59 302 LEU B N 1
ATOM 1648 C CA . L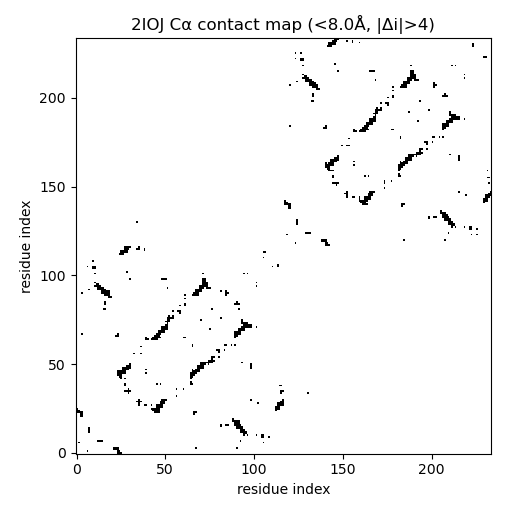EU B 1 103 ? 14.451 13.978 16.630 1.00 24.49 302 LEU B CA 1
ATOM 1649 C C . LEU B 1 103 ? 14.936 15.362 17.012 1.00 25.53 302 LEU B C 1
ATOM 1650 O O . LEU B 1 103 ? 15.459 15.555 18.106 1.00 25.07 302 LEU B O 1
ATOM 1655 N N . THR B 1 104 ? 14.770 16.314 16.101 1.00 26.29 303 THR B N 1
ATOM 1656 C CA . THR B 1 104 ? 15.161 17.695 16.351 1.00 27.18 303 THR B CA 1
ATOM 1657 C C . THR B 1 104 ? 13.966 18.600 16.092 1.00 27.05 303 THR B C 1
ATOM 1658 O O . THR B 1 104 ? 13.165 18.345 15.186 1.00 23.56 303 THR B O 1
ATOM 1662 N N . GLY B 1 105 ? 13.852 19.653 16.895 1.00 27.71 304 GLY B N 1
ATOM 1663 C CA . GLY B 1 105 ? 12.771 20.601 16.722 1.00 30.08 304 GLY B CA 1
ATOM 1664 C C . GLY B 1 105 ? 13.035 21.489 15.519 1.00 32.05 304 GLY B C 1
ATOM 1665 O O . GLY B 1 105 ? 12.106 22.056 14.949 1.00 33.69 304 GLY B O 1
ATOM 1666 N N . HIS B 1 106 ? 14.302 21.621 15.131 1.00 35.13 305 HIS B N 1
ATOM 1667 C CA . HIS B 1 106 ? 14.659 22.453 13.980 1.00 37.26 305 HIS B CA 1
ATOM 1668 C C . HIS B 1 106 ? 13.918 21.985 12.735 1.00 38.65 305 HIS B C 1
ATOM 1669 O O . HIS B 1 106 ? 13.586 20.805 12.606 1.00 38.97 305 HIS B O 1
ATOM 1676 N N . ASP B 1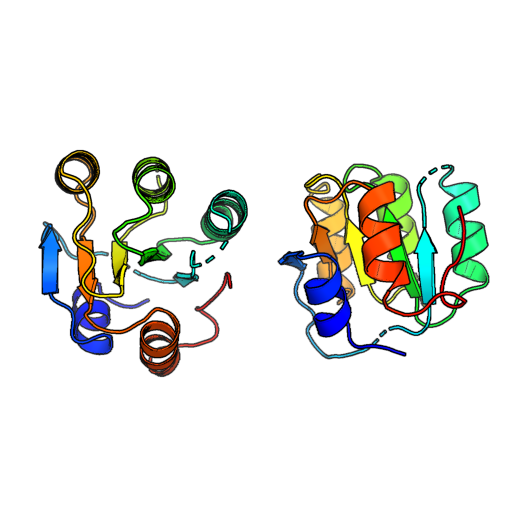 107 ? 13.665 22.910 11.815 1.00 38.95 306 ASP B N 1
ATOM 1677 C CA . ASP B 1 107 ? 13.024 22.555 10.560 1.00 41.70 306 ASP B CA 1
ATOM 1678 C C . ASP B 1 107 ? 14.185 22.111 9.668 1.00 42.77 306 ASP B C 1
ATOM 1679 O O . ASP B 1 107 ? 15.345 22.356 9.994 1.00 41.51 306 ASP B O 1
ATOM 1684 N N . THR B 1 108 ? 13.885 21.468 8.549 1.00 43.85 307 THR B N 1
ATOM 1685 C CA . THR B 1 108 ? 14.938 20.983 7.667 1.00 45.30 307 THR B CA 1
ATOM 1686 C C . THR B 1 108 ? 15.997 22.031 7.324 1.00 46.05 307 THR B C 1
ATOM 1687 O O . THR B 1 108 ? 17.193 21.755 7.408 1.00 45.33 307 THR B O 1
ATOM 1691 N N . LEU B 1 109 ? 15.558 23.228 6.952 1.00 45.53 308 LEU B N 1
ATOM 1692 C CA . LEU B 1 109 ? 16.475 24.305 6.594 1.00 46.07 308 LEU B CA 1
ATOM 1693 C C . LEU B 1 109 ? 17.429 24.635 7.740 1.00 44.84 308 LEU B C 1
ATOM 1694 O O . LEU B 1 109 ? 18.643 24.702 7.552 1.00 43.68 308 LEU B O 1
ATOM 1699 N N . THR B 1 110 ? 16.871 24.843 8.925 1.00 44.33 309 THR B N 1
ATOM 1700 C CA . THR B 1 110 ? 17.668 25.179 10.095 1.00 44.15 309 THR B CA 1
ATOM 1701 C C . THR B 1 110 ? 18.595 24.041 10.505 1.00 44.01 309 THR B C 1
ATOM 1702 O O . THR B 1 110 ? 19.720 24.276 10.944 1.00 43.42 309 THR B O 1
ATOM 1706 N N . ALA B 1 111 ? 18.121 22.809 10.357 1.00 43.81 310 ALA B N 1
ATOM 1707 C CA . ALA B 1 111 ? 18.921 21.646 10.715 1.00 42.93 310 ALA B CA 1
ATOM 1708 C C . ALA B 1 111 ? 20.132 21.549 9.795 1.00 43.43 310 ALA B C 1
ATOM 1709 O O . ALA B 1 111 ? 21.228 21.199 10.232 1.00 44.39 310 ALA B O 1
ATOM 1711 N N . VAL B 1 112 ? 19.930 21.865 8.519 1.00 42.90 311 VAL B N 1
ATOM 1712 C CA . VAL B 1 112 ? 21.012 21.818 7.544 1.00 44.40 311 VAL B CA 1
ATOM 1713 C C . VAL B 1 112 ? 22.140 22.772 7.934 1.00 44.28 311 VAL B C 1
ATOM 1714 O O . VAL B 1 112 ? 23.313 22.417 7.856 1.00 43.35 311 VAL B O 1
ATOM 1718 N N . SER B 1 113 ? 21.777 23.983 8.351 1.00 44.91 312 SER B N 1
ATOM 1719 C CA . SER B 1 113 ? 22.761 24.977 8.759 1.00 45.32 312 SER B CA 1
ATOM 1720 C C . SER B 1 113 ? 23.571 24.446 9.936 1.00 46.37 312 SER B C 1
ATOM 1721 O O . SER B 1 113 ? 24.800 24.483 9.920 1.00 47.03 312 SER B O 1
ATOM 1724 N N . ARG B 1 114 ? 22.872 23.949 10.953 1.00 46.16 313 ARG B N 1
ATOM 1725 C CA . ARG B 1 114 ? 23.524 23.416 12.139 1.00 46.81 313 ARG B CA 1
ATOM 1726 C C . ARG B 1 114 ? 24.460 22.267 11.780 1.00 47.16 313 ARG B C 1
ATOM 1727 O O . ARG B 1 114 ? 25.528 22.121 12.372 1.00 48.04 313 ARG B O 1
ATOM 1735 N N . LEU B 1 115 ? 24.054 21.450 10.814 1.00 46.83 314 LEU B N 1
ATOM 1736 C CA . LEU B 1 115 ? 24.861 20.320 10.378 1.00 47.28 314 LEU B CA 1
ATOM 1737 C C . LEU B 1 115 ? 25.942 20.785 9.412 1.00 49.38 314 LEU B C 1
ATOM 1738 O O . LEU B 1 115 ? 26.956 20.108 9.220 1.00 49.30 314 LEU B O 1
ATOM 1743 N N . GLU B 1 116 ? 25.716 21.944 8.802 1.00 50.53 315 GLU B N 1
ATOM 1744 C CA . GLU B 1 116 ? 26.669 22.502 7.859 1.00 51.87 315 GLU B CA 1
ATOM 1745 C C . GLU B 1 116 ? 27.904 22.921 8.647 1.00 52.33 315 GLU B C 1
ATOM 1746 O O . GLU B 1 116 ? 29.035 22.790 8.174 1.00 52.55 315 GLU B O 1
ATOM 1752 N N . SER B 1 117 ? 27.682 23.415 9.861 1.00 51.84 316 SER B N 1
ATOM 1753 C CA . SER B 1 117 ? 28.781 23.832 10.722 1.00 51.61 316 SER B CA 1
ATOM 1754 C C . SER B 1 117 ? 29.532 22.582 11.164 1.00 51.63 316 SER B C 1
ATOM 1755 O O . SER B 1 117 ? 30.621 22.661 11.729 1.00 50.93 316 SER B O 1
ATOM 1758 N N . VAL B 1 118 ? 28.932 21.425 10.905 1.00 51.63 317 VAL B N 1
ATOM 1759 C CA . VAL B 1 118 ? 29.545 20.151 11.255 1.00 51.89 317 VAL B CA 1
ATOM 1760 C C . VAL B 1 118 ? 30.492 19.737 10.136 1.00 51.77 317 VAL B C 1
ATOM 1761 O O . VAL B 1 118 ? 31.146 18.700 10.223 1.00 52.48 317 VAL B O 1
ATOM 1763 N N . PHE B 1 119 ? 30.556 20.562 9.089 1.00 52.60 318 PHE B N 1
ATOM 1764 C CA . PHE B 1 119 ? 31.422 20.324 7.930 1.00 51.92 318 PHE B CA 1
ATOM 1765 C C . PHE B 1 119 ? 31.111 21.317 6.809 1.00 52.41 318 PHE B C 1
ATOM 1766 O O . PHE B 1 119 ? 31.279 22.530 6.977 1.00 53.84 318 PHE B O 1
ATOM 1768 N N . GLY B 1 120 ? 30.659 20.798 5.670 1.00 52.04 319 GLY B N 1
ATOM 1769 C CA . GLY B 1 120 ? 30.334 21.647 4.535 1.00 49.88 319 GLY B CA 1
ATOM 1770 C C . GLY B 1 120 ? 30.219 20.837 3.254 1.00 49.59 319 GLY B C 1
ATOM 1771 O O . GLY B 1 120 ? 29.178 20.844 2.590 1.00 50.19 319 GLY B O 1
ATOM 1772 N N . ARG B 1 121 ? 31.293 20.138 2.897 1.00 49.23 320 ARG B N 1
ATOM 1773 C CA . ARG B 1 121 ? 31.306 19.312 1.695 1.00 48.21 320 ARG B CA 1
ATOM 1774 C C . ARG B 1 121 ? 30.693 17.952 2.023 1.00 48.12 320 ARG B C 1
ATOM 1775 O O . ARG B 1 121 ? 30.473 17.126 1.133 1.00 48.23 320 ARG B O 1
ATOM 1777 N N . THR B 1 122 ? 30.430 17.723 3.307 1.00 47.33 321 THR B N 1
ATOM 1778 C CA . THR B 1 122 ? 29.834 16.469 3.751 1.00 47.61 321 THR B CA 1
ATOM 1779 C C . THR B 1 122 ? 28.323 16.591 3.595 1.00 47.04 321 THR B C 1
ATOM 1780 O O . THR B 1 122 ? 27.562 15.841 4.205 1.00 46.44 321 THR B O 1
ATOM 1782 N N . ARG B 1 123 ? 27.909 17.547 2.767 1.00 48.36 322 ARG B N 1
ATOM 1783 C CA . ARG B 1 123 ? 26.502 17.815 2.511 1.00 48.22 322 ARG B CA 1
ATOM 1784 C C . ARG B 1 123 ? 26.049 17.165 1.218 1.00 49.53 322 ARG B C 1
ATOM 1785 O O . ARG B 1 123 ? 26.641 17.381 0.164 1.00 49.34 322 ARG B O 1
ATOM 1793 N N . ILE B 1 124 ? 24.983 16.381 1.293 1.00 50.45 323 ILE B N 1
ATOM 1794 C CA . ILE B 1 124 ? 24.464 15.714 0.112 1.00 51.12 323 ILE B CA 1
ATOM 1795 C C . ILE B 1 124 ? 22.986 16.028 -0.069 1.00 50.88 323 ILE B C 1
ATOM 1796 O O . ILE B 1 124 ? 22.256 16.203 0.904 1.00 49.75 323 ILE B O 1
ATOM 1798 N N . ARG B 1 125 ? 22.562 16.107 -1.326 1.00 52.58 324 ARG B N 1
ATOM 1799 C CA . ARG B 1 125 ? 21.174 16.394 -1.670 1.00 53.19 324 ARG B CA 1
ATOM 1800 C C . ARG B 1 125 ? 20.789 17.835 -1.365 1.00 53.84 324 ARG B C 1
ATOM 1801 O O . ARG B 1 125 ? 21.566 18.588 -0.776 1.00 56.35 324 ARG B O 1
ATOM 1803 N N . GLY B 1 126 ? 19.580 18.213 -1.767 1.00 54.49 325 GLY B N 1
ATOM 1804 C CA . GLY B 1 126 ? 19.111 19.567 -1.532 1.00 55.34 325 GLY B CA 1
ATOM 1805 C C . GLY B 1 126 ? 19.750 20.569 -2.476 1.00 56.44 325 GLY B C 1
ATOM 1806 O O . GLY B 1 126 ? 19.032 21.122 -3.336 1.00 57.54 325 GLY B O 1
#